Protein AF-A0A918E1Q0-F1 (afdb_monomer)

Mean predicted aligned error: 7.68 Å

pLDDT: mean 88.6, std 11.78, range [33.75, 97.56]

Sequence (286 aa):
MVRTRLTRTATEALRREVPCTVAILVGEDDFTTMRRYRTFAFTDYEHYLAHIEDLLRALRSRGMHVRAAVFDPAEFADYCAAEAMEPDAPISRARYAADSAGPGAAVHYQGESIDQLVRAVLHGAERRATWERATRALDTSQSGPAALDRVTAAVATLIERAGPGIHHLVCSASVHGVPLIAVLHAESEDGPVQVREEDALLFCAVLAAGTATDGGGGAVLRTRTGPGSRDTVRGWILRDGTLQPLNEAEVFNAYCTDHRTGEPIAPEHGVDYRSGFPLTEREGHS

Structure (mmCIF, N/CA/C/O backbone):
data_AF-A0A918E1Q0-F1
#
_entry.id   AF-A0A918E1Q0-F1
#
loop_
_atom_site.group_PDB
_atom_site.id
_atom_site.type_symbol
_atom_site.label_atom_id
_atom_site.label_alt_id
_atom_site.label_comp_id
_atom_site.label_asym_id
_atom_site.label_entity_id
_atom_site.label_seq_id
_atom_site.pdbx_PDB_ins_code
_atom_site.Cartn_x
_atom_site.Cartn_y
_atom_site.Cartn_z
_atom_site.occupancy
_atom_site.B_iso_or_equiv
_atom_site.auth_seq_id
_atom_site.auth_comp_id
_atom_site.auth_asym_id
_atom_site.auth_atom_id
_atom_site.pdbx_PDB_model_num
ATOM 1 N N . MET A 1 1 ? 32.766 -35.590 -24.337 1.00 50.78 1 MET A N 1
ATOM 2 C CA . MET A 1 1 ? 31.363 -35.208 -24.636 1.00 50.78 1 MET A CA 1
ATOM 3 C C . MET A 1 1 ? 30.391 -35.329 -23.451 1.00 50.78 1 MET A C 1
ATOM 5 O O . MET A 1 1 ? 29.408 -34.603 -23.437 1.00 50.78 1 MET A O 1
ATOM 9 N N . VAL A 1 2 ? 30.643 -36.170 -22.435 1.00 51.84 2 VAL A N 1
ATOM 10 C CA . VAL A 1 2 ? 29.740 -36.340 -21.268 1.00 51.84 2 VAL A CA 1
ATOM 11 C C . VAL A 1 2 ? 29.817 -35.179 -20.257 1.00 51.84 2 VAL A C 1
ATOM 13 O O . VAL A 1 2 ? 28.796 -34.740 -19.735 1.00 51.84 2 VAL A O 1
ATOM 16 N N . ARG A 1 3 ? 31.009 -34.598 -20.055 1.00 43.69 3 ARG A N 1
ATOM 17 C CA . ARG A 1 3 ? 31.245 -33.484 -19.112 1.00 43.69 3 ARG A CA 1
ATOM 18 C C . ARG A 1 3 ? 30.511 -32.188 -19.502 1.00 43.69 3 ARG A C 1
ATOM 20 O O . ARG A 1 3 ? 30.030 -31.485 -18.628 1.00 43.69 3 ARG A O 1
ATOM 27 N N . THR A 1 4 ? 30.367 -31.927 -20.805 1.00 53.12 4 THR A N 1
ATOM 28 C CA . THR A 1 4 ? 29.694 -30.742 -21.377 1.00 53.12 4 THR A CA 1
ATOM 29 C C . THR A 1 4 ? 28.164 -30.825 -21.307 1.00 53.12 4 THR A C 1
ATOM 31 O O . THR A 1 4 ? 27.491 -29.802 -21.219 1.00 53.12 4 THR A O 1
ATOM 34 N N . ARG A 1 5 ? 27.590 -32.040 -21.342 1.00 53.06 5 ARG A N 1
ATOM 35 C CA . ARG A 1 5 ? 26.140 -32.240 -21.164 1.00 53.06 5 ARG A CA 1
ATOM 36 C C . ARG A 1 5 ? 25.731 -32.034 -19.708 1.00 53.06 5 ARG A C 1
ATOM 38 O O . ARG A 1 5 ? 24.752 -31.337 -19.486 1.00 53.06 5 ARG A O 1
ATOM 45 N N . LEU A 1 6 ? 26.513 -32.569 -18.763 1.00 56.66 6 LEU A N 1
ATOM 46 C CA . LEU A 1 6 ? 26.273 -32.433 -17.321 1.00 56.66 6 LEU A CA 1
ATOM 47 C C . LEU A 1 6 ? 26.329 -30.971 -16.852 1.00 56.66 6 LEU A C 1
ATOM 49 O O . LEU A 1 6 ? 25.442 -30.543 -16.116 1.00 56.66 6 LEU A O 1
ATOM 53 N N . THR A 1 7 ? 27.303 -30.185 -17.326 1.00 62.12 7 THR A N 1
ATOM 54 C CA . THR A 1 7 ? 27.381 -28.747 -17.016 1.00 62.12 7 THR A CA 1
ATOM 55 C C . THR A 1 7 ? 26.222 -27.956 -17.610 1.00 62.12 7 THR A C 1
ATOM 57 O O . THR A 1 7 ? 25.681 -27.103 -16.919 1.00 62.12 7 THR A O 1
ATOM 60 N N . ARG A 1 8 ? 25.775 -28.260 -18.837 1.00 61.78 8 ARG A N 1
ATOM 61 C CA . ARG A 1 8 ? 24.614 -27.579 -19.437 1.00 61.78 8 ARG A CA 1
ATOM 62 C C . ARG A 1 8 ? 23.324 -27.840 -18.652 1.00 61.78 8 ARG A C 1
ATOM 64 O O 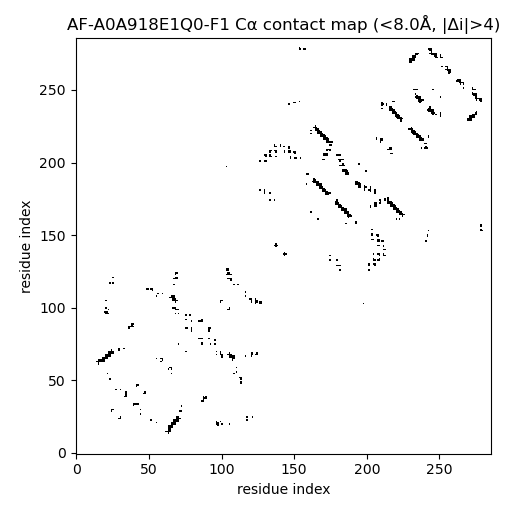. ARG A 1 8 ? 22.592 -26.893 -18.394 1.00 61.78 8 ARG A O 1
ATOM 71 N N . THR A 1 9 ? 23.086 -29.076 -18.205 1.00 71.94 9 THR A N 1
ATOM 72 C CA . THR A 1 9 ? 21.942 -29.401 -17.330 1.00 71.94 9 THR A CA 1
ATOM 73 C C . THR A 1 9 ? 22.035 -28.734 -15.959 1.00 71.94 9 THR A C 1
ATOM 75 O O . THR A 1 9 ? 21.016 -28.284 -15.449 1.00 71.94 9 THR A O 1
ATOM 78 N N . ALA A 1 10 ? 23.234 -28.613 -15.381 1.00 73.75 10 ALA A N 1
ATOM 79 C CA . ALA A 1 10 ? 23.427 -27.915 -14.110 1.00 73.75 10 ALA A CA 1
ATOM 80 C C . ALA A 1 10 ? 23.211 -26.397 -14.248 1.00 73.75 10 ALA A C 1
ATOM 82 O O . ALA A 1 10 ? 22.535 -25.793 -13.426 1.00 73.75 10 ALA A O 1
ATOM 83 N N . THR A 1 11 ? 23.717 -25.774 -15.318 1.00 76.06 11 THR A N 1
ATOM 84 C CA . THR A 1 11 ? 23.476 -24.351 -15.606 1.00 76.06 11 THR A CA 1
ATOM 85 C C . THR A 1 11 ? 22.004 -24.070 -15.916 1.00 76.06 11 THR A C 1
ATOM 87 O O . THR A 1 11 ? 21.487 -23.032 -15.519 1.00 76.06 11 THR A O 1
ATOM 90 N N . GLU A 1 12 ? 21.309 -24.973 -16.611 1.00 74.06 12 GLU A N 1
ATOM 91 C CA . GLU A 1 12 ? 19.866 -24.856 -16.862 1.00 74.06 12 GLU A CA 1
ATOM 92 C C . GLU A 1 12 ? 19.034 -25.022 -15.586 1.00 74.06 12 GLU A C 1
ATOM 94 O O . GLU A 1 12 ? 18.058 -24.295 -15.418 1.00 74.06 12 GLU A O 1
ATOM 99 N N . ALA A 1 13 ? 19.435 -25.919 -14.679 1.00 75.06 13 ALA A N 1
ATOM 100 C CA . ALA A 1 13 ? 18.814 -26.054 -13.363 1.00 75.06 13 ALA A CA 1
ATOM 101 C C . ALA A 1 13 ? 18.992 -24.772 -12.536 1.00 75.06 13 ALA A C 1
ATOM 103 O O . ALA A 1 13 ? 18.001 -24.171 -12.134 1.00 75.06 13 ALA A O 1
ATOM 104 N N . LEU A 1 14 ? 20.230 -24.277 -12.420 1.00 78.00 14 LEU A N 1
ATOM 105 C CA . LEU A 1 14 ? 20.534 -23.028 -11.716 1.00 78.00 14 LEU A CA 1
ATOM 106 C C . LEU A 1 14 ? 19.772 -21.826 -12.286 1.00 78.00 14 LEU A C 1
ATOM 108 O O . LEU A 1 14 ? 19.327 -20.968 -11.537 1.00 78.00 14 LEU A O 1
ATOM 112 N N . ARG A 1 15 ? 19.574 -21.752 -13.609 1.00 77.44 15 ARG A N 1
ATOM 113 C CA . ARG A 1 15 ? 18.787 -20.667 -14.218 1.00 77.44 15 ARG A CA 1
ATOM 114 C C . ARG A 1 15 ? 17.340 -20.642 -13.732 1.00 77.44 15 ARG A C 1
ATOM 116 O O . ARG A 1 15 ? 16.806 -19.554 -13.583 1.00 77.44 15 ARG A O 1
ATOM 123 N N . ARG A 1 16 ? 16.719 -21.799 -13.481 1.00 80.31 16 ARG A N 1
ATOM 124 C CA . ARG A 1 16 ? 15.332 -21.873 -12.984 1.00 80.31 16 ARG A CA 1
ATOM 125 C C . ARG A 1 16 ? 15.201 -21.416 -11.536 1.00 80.31 16 ARG A C 1
ATOM 127 O O . ARG A 1 16 ? 14.146 -20.926 -11.160 1.00 80.31 16 ARG A O 1
ATOM 134 N N . GLU A 1 17 ? 16.273 -21.544 -10.761 1.00 80.31 17 GLU A N 1
ATOM 135 C CA . GLU A 1 17 ? 16.333 -21.114 -9.361 1.00 80.31 17 GLU A CA 1
ATOM 136 C C . GLU A 1 17 ? 16.492 -19.588 -9.220 1.00 80.31 17 GLU A C 1
ATOM 138 O O . GLU A 1 17 ? 16.204 -19.035 -8.161 1.00 80.31 17 GLU A O 1
ATOM 143 N N . VAL A 1 18 ? 16.912 -18.883 -10.280 1.00 81.75 18 VAL A N 1
ATOM 144 C CA . VAL A 1 18 ? 17.096 -17.424 -10.262 1.00 81.75 18 VAL A CA 1
ATOM 145 C C . VAL A 1 18 ? 15.771 -16.710 -10.570 1.00 81.75 18 VAL A C 1
ATOM 147 O O . VAL A 1 18 ? 15.168 -16.977 -11.616 1.00 81.75 18 VAL A O 1
ATOM 150 N N . PRO A 1 19 ? 15.319 -15.764 -9.721 1.00 82.94 19 PRO A N 1
ATOM 151 C CA . PRO A 1 19 ? 14.143 -14.962 -10.022 1.00 82.94 19 PRO A CA 1
ATOM 152 C C . PRO A 1 19 ? 14.392 -14.064 -11.238 1.00 82.94 19 PRO A C 1
ATOM 154 O O . PRO A 1 19 ? 15.453 -13.459 -11.388 1.00 82.94 19 PRO A O 1
ATOM 157 N N . CYS A 1 20 ? 13.393 -13.960 -12.107 1.00 89.62 20 CYS A N 1
ATOM 158 C CA . CYS A 1 20 ? 13.396 -13.070 -13.258 1.00 89.62 20 CYS A CA 1
ATOM 159 C C . CYS A 1 20 ? 12.351 -11.979 -13.040 1.00 89.62 20 CYS A C 1
ATOM 161 O O . CYS A 1 20 ? 11.164 -12.284 -12.928 1.00 89.62 20 CYS A O 1
ATOM 163 N N . THR A 1 21 ? 12.789 -10.722 -12.983 1.00 92.50 21 THR A N 1
ATOM 164 C CA . THR A 1 21 ? 11.876 -9.581 -12.894 1.00 92.50 21 THR A CA 1
ATOM 165 C C . THR A 1 21 ? 11.615 -8.995 -14.273 1.00 92.50 21 THR A C 1
ATOM 167 O O . THR A 1 21 ? 12.547 -8.757 -15.043 1.00 92.50 21 THR A O 1
ATOM 170 N N . VAL A 1 22 ? 10.345 -8.732 -14.563 1.00 94.69 22 VAL A N 1
ATOM 171 C CA . VAL A 1 22 ? 9.891 -7.975 -15.729 1.00 94.69 22 VAL A CA 1
ATOM 172 C C . VAL A 1 22 ? 9.260 -6.673 -15.241 1.00 94.69 22 VAL A C 1
ATOM 174 O O . VAL A 1 22 ? 8.226 -6.693 -14.582 1.00 94.69 22 VAL A O 1
ATOM 177 N N . ALA A 1 23 ? 9.878 -5.537 -15.549 1.00 94.69 23 ALA A N 1
ATOM 178 C CA . ALA A 1 23 ? 9.296 -4.230 -15.262 1.00 94.69 23 ALA A CA 1
ATOM 179 C C . ALA A 1 23 ? 8.383 -3.798 -16.424 1.00 94.69 23 ALA A C 1
ATOM 181 O O . ALA A 1 23 ? 8.760 -3.922 -17.594 1.00 94.69 23 ALA A O 1
ATOM 182 N N . ILE A 1 24 ? 7.174 -3.345 -16.098 1.00 95.94 24 ILE A N 1
ATOM 183 C CA . ILE A 1 24 ? 6.066 -3.133 -17.036 1.00 95.94 24 ILE A CA 1
ATOM 184 C C . ILE A 1 24 ? 5.660 -1.659 -17.026 1.00 95.94 24 ILE A C 1
ATOM 186 O O . ILE A 1 24 ? 5.416 -1.093 -15.965 1.00 95.94 24 ILE A O 1
ATOM 190 N N . LEU A 1 25 ? 5.540 -1.054 -18.207 1.00 96.50 25 LEU A N 1
ATOM 191 C CA . LEU A 1 25 ? 4.935 0.269 -18.372 1.00 96.50 25 LEU A CA 1
ATOM 192 C C . LEU A 1 25 ? 3.412 0.125 -18.263 1.00 96.50 25 LEU A C 1
ATOM 194 O O . LEU A 1 25 ? 2.780 -0.540 -19.086 1.00 96.50 25 LEU A O 1
ATOM 198 N N . VAL A 1 26 ? 2.826 0.725 -17.232 1.00 92.94 26 VAL A N 1
ATOM 199 C CA . VAL A 1 26 ? 1.414 0.530 -16.850 1.00 92.94 26 VAL A CA 1
ATOM 200 C C . VAL A 1 26 ? 0.475 1.633 -17.348 1.00 92.94 26 VAL A C 1
ATOM 202 O O . VAL A 1 26 ? -0.727 1.552 -17.109 1.00 92.94 26 VAL A O 1
ATOM 205 N N . GLY A 1 27 ? 1.003 2.625 -18.074 1.00 92.19 27 GLY A N 1
ATOM 206 C CA . GLY A 1 27 ? 0.222 3.685 -18.710 1.00 92.19 27 GLY A CA 1
ATOM 207 C C . GLY A 1 27 ? 0.781 4.135 -20.063 1.00 92.19 27 GLY A C 1
ATOM 208 O O . GLY A 1 27 ? 1.974 3.997 -20.351 1.00 92.19 27 GLY A O 1
ATOM 209 N N . GLU A 1 28 ? -0.092 4.706 -20.898 1.00 94.12 28 GLU A N 1
ATOM 210 C CA . GLU A 1 28 ? 0.260 5.217 -22.232 1.00 94.12 28 GLU A CA 1
ATOM 211 C C . GLU A 1 28 ? 1.231 6.407 -22.193 1.00 94.12 28 GLU A C 1
ATOM 213 O O . GLU A 1 28 ? 2.078 6.548 -23.082 1.00 94.12 28 GLU A O 1
ATOM 218 N N . ASP A 1 29 ? 1.147 7.249 -21.160 1.00 95.69 29 ASP A N 1
ATOM 219 C CA . ASP A 1 29 ? 2.046 8.393 -20.974 1.00 95.69 29 ASP A CA 1
ATOM 220 C C . ASP A 1 29 ? 3.480 7.930 -20.671 1.00 95.69 29 ASP A C 1
ATOM 222 O O . ASP A 1 29 ? 4.448 8.420 -21.270 1.00 95.69 29 ASP A O 1
ATOM 226 N N . ASP A 1 30 ? 3.622 6.913 -19.818 1.00 95.25 30 ASP A N 1
ATOM 227 C CA . ASP A 1 30 ? 4.910 6.288 -19.507 1.00 95.25 30 ASP A CA 1
ATOM 228 C C . ASP A 1 30 ? 5.494 5.594 -20.738 1.00 95.25 30 ASP A C 1
ATOM 230 O O . ASP A 1 30 ? 6.673 5.756 -21.074 1.00 95.25 30 ASP A O 1
ATOM 234 N N . PHE A 1 31 ? 4.645 4.874 -21.477 1.00 97.38 31 PHE A N 1
ATOM 235 C CA . PHE A 1 31 ? 5.013 4.276 -22.755 1.00 97.38 31 PHE A CA 1
ATOM 236 C C . PHE A 1 31 ? 5.518 5.324 -23.751 1.00 97.38 31 PHE A C 1
ATOM 238 O O . PHE A 1 31 ? 6.587 5.165 -24.348 1.00 97.38 31 PHE A O 1
ATOM 245 N N . THR A 1 32 ? 4.794 6.433 -23.891 1.00 96.75 32 THR A N 1
ATOM 246 C CA . THR A 1 32 ? 5.163 7.542 -24.774 1.00 96.75 32 THR A CA 1
ATOM 247 C C . THR A 1 32 ? 6.487 8.179 -24.362 1.00 96.75 32 THR A C 1
ATOM 249 O O . THR A 1 32 ? 7.298 8.517 -25.230 1.00 96.75 32 THR A O 1
ATOM 252 N N . THR A 1 33 ? 6.743 8.297 -23.059 1.00 96.75 33 THR A N 1
ATOM 253 C CA . THR A 1 33 ? 8.023 8.774 -22.525 1.00 96.75 33 THR A CA 1
ATOM 254 C C . THR A 1 33 ? 9.167 7.848 -22.931 1.00 96.75 33 THR A C 1
ATOM 256 O O . THR A 1 33 ? 10.181 8.322 -23.450 1.00 96.75 33 THR A O 1
ATOM 259 N N . MET A 1 34 ? 8.981 6.531 -22.812 1.00 97.25 34 MET A N 1
ATOM 260 C CA . MET A 1 34 ? 9.999 5.548 -23.196 1.00 97.25 34 MET A CA 1
ATOM 261 C C . MET A 1 34 ? 10.279 5.493 -24.700 1.00 97.25 34 MET A C 1
ATOM 263 O O . MET A 1 34 ? 11.413 5.208 -25.087 1.00 97.25 34 MET A O 1
ATOM 267 N N . ARG A 1 35 ? 9.317 5.847 -25.565 1.00 96.56 35 ARG A N 1
ATOM 268 C CA . ARG A 1 35 ? 9.543 5.940 -27.025 1.00 96.56 35 ARG A CA 1
ATOM 269 C C . ARG A 1 35 ? 10.583 6.987 -27.440 1.00 96.56 35 ARG A C 1
ATOM 271 O O . ARG A 1 35 ? 11.002 7.000 -28.595 1.00 96.56 35 ARG A O 1
ATOM 278 N N . ARG A 1 36 ? 11.016 7.866 -26.530 1.00 94.12 36 ARG A N 1
ATOM 279 C CA . ARG A 1 36 ? 12.124 8.805 -26.780 1.00 94.12 36 ARG A CA 1
ATOM 280 C C . ARG A 1 36 ? 13.477 8.090 -26.897 1.00 94.12 36 ARG A C 1
ATOM 282 O O . ARG A 1 36 ? 14.394 8.636 -27.505 1.00 94.12 36 ARG A O 1
ATOM 289 N N . TYR A 1 37 ? 13.597 6.879 -26.351 1.00 95.44 37 TYR A N 1
ATOM 290 C CA . TYR A 1 37 ? 14.797 6.049 -26.431 1.00 95.44 37 TYR A CA 1
ATOM 291 C C . TYR A 1 37 ? 14.775 5.189 -27.697 1.00 95.44 37 TYR A C 1
ATOM 293 O O . TYR A 1 37 ? 13.892 4.353 -27.884 1.00 95.44 37 TYR A O 1
ATOM 301 N N . ARG A 1 38 ? 15.770 5.357 -28.574 1.00 95.25 38 ARG A N 1
ATOM 302 C CA . ARG A 1 38 ? 15.826 4.698 -29.891 1.00 95.25 38 ARG A CA 1
ATOM 303 C C . ARG A 1 38 ? 15.836 3.170 -29.795 1.00 95.25 38 ARG A C 1
ATOM 305 O O . ARG A 1 38 ? 15.360 2.497 -30.704 1.00 95.25 38 ARG A O 1
ATOM 312 N N . THR A 1 39 ? 16.397 2.605 -28.730 1.00 95.00 39 THR A N 1
ATOM 313 C CA . THR A 1 39 ? 16.450 1.150 -28.522 1.00 95.00 39 THR A CA 1
ATOM 314 C C . THR A 1 39 ? 15.162 0.566 -27.938 1.00 95.00 39 THR A C 1
ATOM 316 O O . THR A 1 39 ? 15.049 -0.657 -27.825 1.00 95.00 39 THR A O 1
ATOM 319 N N . PHE A 1 40 ? 14.193 1.401 -27.555 1.00 94.94 40 PHE A N 1
ATOM 320 C CA . PHE A 1 40 ? 12.847 0.974 -27.191 1.00 94.94 40 PHE A CA 1
ATOM 321 C C . PHE A 1 40 ? 11.973 0.946 -28.454 1.00 94.94 40 PHE A C 1
ATOM 323 O O . PHE A 1 40 ? 11.328 1.920 -28.823 1.00 94.94 40 PHE A O 1
ATOM 330 N N . ALA A 1 41 ? 11.998 -0.186 -29.159 1.00 92.38 41 ALA A N 1
ATOM 331 C CA . ALA A 1 41 ? 11.477 -0.308 -30.523 1.00 92.38 41 ALA A CA 1
ATOM 332 C C . ALA A 1 41 ? 9.956 -0.571 -30.628 1.00 92.38 41 ALA A C 1
ATOM 334 O O . ALA A 1 41 ? 9.490 -1.032 -31.669 1.00 92.38 41 ALA A O 1
ATOM 335 N N . PHE A 1 42 ? 9.179 -0.310 -29.573 1.00 94.81 42 PHE A N 1
ATOM 336 C CA . PHE A 1 42 ? 7.723 -0.473 -29.598 1.00 94.81 42 PHE A CA 1
ATOM 337 C C . PHE A 1 42 ? 7.038 0.818 -30.051 1.00 94.81 42 PHE A C 1
ATOM 339 O O . PHE A 1 42 ? 7.372 1.911 -29.596 1.00 94.81 42 PHE A O 1
ATOM 346 N N . THR A 1 43 ? 6.055 0.694 -30.941 1.00 93.31 43 THR A N 1
ATOM 347 C CA . THR A 1 43 ? 5.329 1.844 -31.507 1.00 93.31 43 THR A CA 1
ATOM 348 C C . THR A 1 43 ? 3.926 2.016 -30.941 1.00 93.31 43 THR A C 1
ATOM 350 O O . THR A 1 43 ? 3.416 3.136 -30.963 1.00 93.31 43 THR A O 1
ATOM 353 N N . ASP A 1 44 ? 3.343 0.932 -30.432 1.00 95.38 44 ASP A N 1
ATOM 354 C CA . ASP A 1 44 ? 1.954 0.810 -29.999 1.00 95.38 44 ASP A CA 1
ATOM 355 C C . ASP A 1 44 ? 1.877 0.183 -28.597 1.00 95.38 44 ASP A C 1
ATOM 357 O O . ASP A 1 44 ? 2.618 -0.763 -28.304 1.00 95.38 44 ASP A O 1
ATOM 361 N N . TYR A 1 45 ? 1.023 0.742 -27.734 1.00 96.19 45 TYR A N 1
ATOM 362 C CA . TYR A 1 45 ? 0.949 0.362 -26.322 1.00 96.19 45 TYR A CA 1
ATOM 363 C C . TYR A 1 45 ? 0.256 -0.990 -26.115 1.00 96.19 45 TYR A C 1
ATOM 365 O O . TYR A 1 45 ? 0.772 -1.833 -25.378 1.00 96.19 45 TYR A O 1
ATOM 373 N N . GLU A 1 46 ? -0.850 -1.245 -26.817 1.00 95.25 46 GLU A N 1
ATOM 374 C CA . GLU A 1 46 ? -1.559 -2.529 -26.745 1.00 95.25 46 GLU A CA 1
ATOM 375 C C . GLU A 1 46 ? -0.662 -3.673 -27.233 1.00 95.25 46 GLU A C 1
ATOM 377 O O . GLU A 1 46 ? -0.551 -4.720 -26.591 1.00 95.25 46 GLU A O 1
ATOM 382 N N . HIS A 1 47 ? 0.063 -3.450 -28.333 1.00 95.38 47 HIS A N 1
ATOM 383 C CA . HIS A 1 47 ? 1.027 -4.411 -28.848 1.00 95.38 47 HIS A CA 1
ATOM 384 C C . HIS A 1 47 ? 2.174 -4.653 -27.862 1.00 95.38 47 HIS A C 1
ATOM 386 O O . HIS A 1 47 ? 2.567 -5.799 -27.652 1.00 95.38 47 HIS A O 1
ATOM 392 N N . TYR A 1 48 ? 2.699 -3.600 -27.227 1.00 97.31 48 TYR A N 1
ATOM 393 C CA . TYR A 1 48 ? 3.708 -3.735 -26.175 1.00 97.31 48 TYR A CA 1
ATOM 394 C C . TYR A 1 48 ? 3.216 -4.626 -25.025 1.00 97.31 48 TYR A C 1
ATOM 396 O O . TYR A 1 48 ? 3.927 -5.560 -24.647 1.00 97.31 48 TYR A O 1
ATOM 404 N N . LEU A 1 49 ? 2.001 -4.400 -24.515 1.00 96.94 49 LEU A N 1
ATOM 405 C CA . LEU A 1 49 ? 1.432 -5.217 -23.440 1.00 96.94 49 LEU A CA 1
ATOM 406 C C . LEU A 1 49 ? 1.236 -6.679 -23.861 1.00 96.94 49 LEU A C 1
ATOM 408 O O . LEU A 1 49 ? 1.578 -7.578 -23.091 1.00 96.94 49 LEU A O 1
ATOM 412 N N . ALA A 1 50 ? 0.776 -6.932 -25.089 1.00 95.75 50 ALA A N 1
ATOM 413 C CA . ALA A 1 50 ? 0.663 -8.290 -25.623 1.00 95.75 50 ALA A CA 1
ATOM 414 C C . ALA A 1 50 ? 2.028 -9.007 -25.672 1.00 95.75 50 ALA A C 1
ATOM 416 O O . ALA A 1 50 ? 2.146 -10.157 -25.248 1.00 95.75 50 ALA A O 1
ATOM 417 N N . HIS A 1 51 ? 3.090 -8.315 -26.106 1.00 96.69 51 HIS A N 1
ATOM 418 C CA . HIS A 1 51 ? 4.455 -8.865 -26.1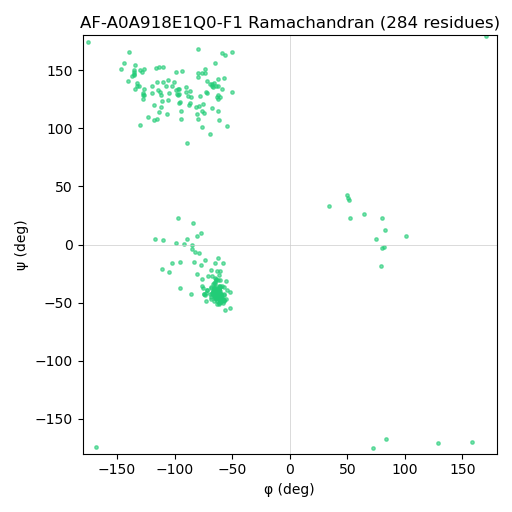05 1.00 96.69 51 HIS A CA 1
ATOM 419 C C . HIS A 1 51 ? 4.994 -9.125 -24.697 1.00 96.69 51 HIS A C 1
ATOM 421 O O . HIS A 1 51 ? 5.697 -10.116 -24.483 1.00 96.69 51 HIS A O 1
ATOM 427 N N . ILE A 1 52 ? 4.678 -8.261 -23.729 1.00 97.06 52 ILE A N 1
ATOM 428 C CA . ILE A 1 52 ? 5.011 -8.498 -22.319 1.00 97.06 52 ILE A CA 1
ATOM 429 C C . ILE A 1 52 ? 4.293 -9.749 -21.811 1.00 97.06 52 ILE A C 1
ATOM 431 O O . ILE A 1 52 ? 4.921 -10.594 -21.172 1.00 97.06 52 ILE A O 1
ATOM 435 N N . GLU A 1 53 ? 3.010 -9.913 -22.125 1.00 96.56 53 GLU A N 1
ATOM 436 C CA . GLU A 1 53 ? 2.240 -11.086 -21.718 1.00 96.56 53 GLU A CA 1
ATOM 437 C C . GLU A 1 53 ? 2.825 -12.386 -22.296 1.00 96.56 53 GLU A C 1
ATOM 439 O O . GLU A 1 53 ? 3.027 -13.365 -21.570 1.00 96.56 53 GLU A O 1
ATOM 444 N N . ASP A 1 54 ? 3.190 -12.383 -23.578 1.00 97.00 54 ASP A N 1
ATOM 445 C CA . ASP A 1 54 ? 3.839 -13.523 -24.228 1.00 97.00 54 ASP A CA 1
ATOM 446 C C . ASP A 1 54 ? 5.221 -13.826 -23.635 1.00 97.00 54 ASP A C 1
ATOM 448 O O . ASP A 1 54 ? 5.561 -14.995 -23.416 1.00 97.00 54 ASP A O 1
ATOM 452 N N . LEU A 1 55 ? 6.005 -12.795 -23.299 1.00 96.00 55 LEU A N 1
ATOM 453 C CA . LEU A 1 55 ? 7.278 -12.950 -22.594 1.00 96.00 55 LEU A CA 1
ATOM 454 C C . LEU A 1 55 ? 7.079 -13.608 -21.221 1.00 96.00 55 LEU A C 1
ATOM 456 O O . LEU A 1 55 ? 7.776 -14.574 -20.898 1.00 96.00 55 LEU A O 1
ATOM 460 N N . LEU A 1 56 ? 6.130 -13.118 -20.422 1.00 96.44 56 LEU A N 1
ATOM 461 C CA . LEU A 1 56 ? 5.824 -13.643 -19.089 1.00 96.44 56 LEU A CA 1
ATOM 462 C C . LEU A 1 56 ? 5.393 -15.114 -19.155 1.00 96.44 56 LEU A C 1
ATOM 464 O O . LEU A 1 56 ? 5.931 -15.958 -18.427 1.00 96.44 56 LEU A O 1
ATOM 468 N N . ARG A 1 57 ? 4.488 -15.454 -20.084 1.00 95.88 57 ARG A N 1
ATOM 469 C CA . ARG A 1 57 ? 4.071 -16.842 -20.349 1.00 95.88 57 ARG A CA 1
ATOM 470 C C . ARG A 1 57 ? 5.254 -17.716 -20.760 1.00 95.88 57 ARG A C 1
ATOM 472 O O . ARG A 1 57 ? 5.418 -18.819 -20.231 1.00 95.88 57 ARG A O 1
ATOM 479 N N . ALA A 1 58 ? 6.110 -17.229 -21.658 1.00 95.44 58 ALA A N 1
ATOM 480 C CA . ALA A 1 58 ? 7.283 -17.963 -22.119 1.00 95.44 58 ALA A CA 1
ATOM 481 C C . ALA A 1 58 ? 8.281 -18.228 -20.981 1.00 95.44 58 ALA A C 1
ATOM 483 O O . ALA A 1 58 ? 8.761 -19.357 -20.842 1.00 95.44 58 ALA A O 1
ATOM 484 N N . LEU A 1 59 ? 8.567 -17.233 -20.136 1.00 93.94 59 LEU A N 1
ATOM 485 C CA . LEU A 1 59 ? 9.447 -17.381 -18.973 1.00 93.94 59 LEU A CA 1
ATOM 486 C C . LEU A 1 59 ? 8.884 -18.401 -17.976 1.00 93.94 59 LEU A C 1
ATOM 488 O O . LEU A 1 59 ? 9.598 -19.322 -17.572 1.00 93.94 59 LEU A O 1
ATOM 492 N N . ARG A 1 60 ? 7.589 -18.311 -17.659 1.00 92.31 60 ARG A N 1
ATOM 493 C CA . ARG A 1 60 ? 6.916 -19.265 -16.770 1.00 92.31 60 ARG A CA 1
ATOM 494 C C . ARG A 1 60 ? 6.927 -20.689 -17.331 1.00 92.31 60 ARG A C 1
ATOM 496 O O . ARG A 1 60 ? 7.244 -21.622 -16.599 1.00 92.31 60 ARG A O 1
ATOM 503 N N . SER A 1 61 ? 6.655 -20.873 -18.627 1.00 91.81 61 SER A N 1
ATOM 504 C CA . SER A 1 61 ? 6.662 -22.201 -19.276 1.00 91.81 61 SER A CA 1
ATOM 505 C C . SER A 1 61 ? 8.026 -22.905 -19.203 1.00 91.81 61 SER A C 1
ATOM 507 O O . SER A 1 61 ? 8.108 -24.130 -19.268 1.00 91.81 61 SER A O 1
ATOM 509 N N . ARG A 1 62 ? 9.110 -22.137 -19.020 1.00 90.12 62 ARG A N 1
ATOM 510 C CA . ARG A 1 62 ? 10.477 -22.647 -18.828 1.00 90.12 62 ARG A CA 1
ATOM 511 C C . ARG A 1 62 ? 10.795 -23.008 -17.371 1.00 90.12 62 ARG A C 1
ATOM 513 O O . ARG A 1 62 ? 11.903 -23.484 -17.108 1.00 90.12 62 ARG A O 1
ATOM 520 N N . GLY A 1 63 ? 9.843 -22.819 -16.455 1.00 88.19 63 GLY A N 1
ATOM 521 C CA . GLY A 1 63 ? 9.983 -23.074 -15.022 1.00 88.19 63 GLY A CA 1
ATOM 522 C C . GLY A 1 63 ? 10.709 -21.965 -14.260 1.00 88.19 63 GLY A C 1
ATOM 523 O O . GLY A 1 63 ? 11.292 -22.252 -13.224 1.00 88.19 63 GLY A O 1
ATOM 524 N N . MET A 1 64 ? 10.735 -20.735 -14.787 1.00 90.56 64 MET A N 1
ATOM 525 C CA . MET A 1 64 ? 11.362 -19.591 -14.115 1.00 90.56 64 MET A CA 1
ATOM 526 C C . MET A 1 64 ? 10.436 -19.012 -13.039 1.00 90.56 64 MET A C 1
ATOM 528 O O . MET A 1 64 ? 9.227 -18.903 -13.258 1.00 90.56 64 MET A O 1
ATOM 532 N N . HIS A 1 65 ? 11.005 -18.552 -11.924 1.00 89.38 65 HIS A N 1
ATOM 533 C CA . HIS A 1 65 ? 10.290 -17.723 -10.953 1.00 89.38 65 HIS A CA 1
ATOM 534 C C . HIS A 1 65 ? 10.165 -16.296 -11.488 1.00 89.38 65 HIS A C 1
ATOM 536 O O . HIS A 1 65 ? 11.125 -15.529 -11.456 1.00 89.38 65 HIS A O 1
ATOM 542 N N . VAL A 1 66 ? 8.991 -15.945 -12.012 1.00 93.06 66 VAL A N 1
ATOM 543 C CA . VAL A 1 66 ? 8.757 -14.640 -12.639 1.00 93.06 66 VAL A CA 1
ATOM 544 C C . VAL A 1 66 ? 8.106 -13.682 -11.647 1.00 93.06 66 VAL A C 1
ATOM 546 O O . VAL A 1 66 ? 7.092 -14.002 -11.023 1.00 93.06 66 VAL A O 1
ATOM 549 N N . ARG A 1 67 ? 8.692 -12.495 -11.516 1.00 93.12 67 ARG A N 1
ATOM 550 C CA . ARG A 1 67 ? 8.131 -11.358 -10.786 1.00 93.12 67 ARG A CA 1
ATOM 551 C C . ARG A 1 67 ? 7.881 -10.217 -11.763 1.00 93.12 67 ARG A C 1
ATOM 553 O O . ARG A 1 67 ? 8.592 -10.101 -12.760 1.00 93.12 67 ARG A O 1
ATOM 560 N N . ALA A 1 68 ? 6.912 -9.368 -11.466 1.00 94.56 68 ALA A N 1
ATOM 561 C CA . ALA A 1 68 ? 6.676 -8.150 -12.220 1.00 94.56 68 ALA A CA 1
ATOM 562 C C . ALA A 1 68 ? 6.610 -6.932 -11.303 1.00 94.56 68 ALA A C 1
ATOM 564 O O . ALA A 1 68 ? 6.177 -7.044 -10.159 1.00 94.56 68 ALA A O 1
ATOM 565 N N . ALA A 1 69 ? 7.032 -5.782 -11.815 1.00 94.12 69 ALA A N 1
ATOM 566 C CA . ALA A 1 69 ? 6.971 -4.491 -11.136 1.00 94.12 69 ALA A CA 1
ATOM 567 C C . ALA A 1 69 ? 6.560 -3.400 -12.129 1.00 94.12 69 ALA A C 1
ATOM 569 O O . ALA A 1 69 ? 6.614 -3.613 -13.342 1.00 94.12 69 ALA A O 1
ATOM 570 N N . VAL A 1 70 ? 6.178 -2.232 -11.618 1.00 94.56 70 VAL A N 1
ATOM 571 C CA . VAL A 1 70 ? 6.015 -1.037 -12.453 1.00 94.56 70 VAL A CA 1
ATOM 572 C C . VAL A 1 70 ? 7.388 -0.592 -12.959 1.00 94.56 70 VAL A C 1
ATOM 574 O O . VAL A 1 70 ? 8.366 -0.597 -12.215 1.00 94.56 70 VAL A O 1
ATOM 577 N N . PHE A 1 71 ? 7.459 -0.241 -14.239 1.00 95.19 71 PHE A N 1
ATOM 578 C CA . PHE A 1 71 ? 8.558 0.530 -14.802 1.00 95.19 71 PHE A CA 1
ATOM 579 C C . PHE A 1 71 ? 8.141 2.000 -14.784 1.00 95.19 71 PHE A C 1
ATOM 581 O O . PHE A 1 71 ? 7.297 2.383 -15.592 1.00 95.19 71 PHE A O 1
ATOM 588 N N . ASP A 1 72 ? 8.726 2.807 -13.901 1.00 93.75 72 ASP A N 1
ATOM 589 C CA . ASP A 1 72 ? 8.503 4.255 -13.871 1.00 93.75 72 ASP A CA 1
ATOM 590 C C . ASP A 1 72 ? 9.609 4.955 -14.691 1.00 93.75 72 ASP A C 1
ATOM 592 O O . ASP A 1 72 ? 10.792 4.862 -14.346 1.00 93.75 72 ASP A O 1
ATOM 596 N N . PRO A 1 73 ? 9.284 5.629 -15.813 1.00 95.88 73 PRO A N 1
ATOM 597 C CA . PRO A 1 73 ? 10.290 6.293 -16.642 1.00 95.88 73 PRO A CA 1
ATOM 598 C C . PRO A 1 73 ? 11.020 7.454 -15.957 1.00 95.88 73 PRO A C 1
ATOM 600 O O . PRO A 1 73 ? 12.164 7.734 -16.323 1.00 95.88 73 PRO A O 1
ATOM 603 N N . ALA A 1 74 ? 10.381 8.141 -15.007 1.00 93.75 74 ALA A N 1
ATOM 604 C CA . ALA A 1 74 ? 11.006 9.224 -14.258 1.00 93.75 74 ALA A CA 1
ATOM 605 C C . ALA A 1 74 ? 12.023 8.655 -13.261 1.00 93.75 74 ALA A C 1
ATOM 607 O O . ALA A 1 74 ? 13.187 9.058 -13.288 1.00 93.75 74 ALA A O 1
ATOM 608 N N . GLU A 1 75 ? 11.636 7.638 -12.484 1.00 92.62 75 GLU A N 1
ATOM 609 C CA . GLU A 1 75 ? 12.575 6.935 -11.598 1.00 92.62 75 GLU A CA 1
ATOM 610 C C . GLU A 1 75 ? 13.707 6.261 -12.383 1.00 92.62 75 GLU A C 1
ATOM 612 O O . GLU A 1 75 ? 14.853 6.252 -11.939 1.00 92.62 75 GLU A O 1
ATOM 617 N N . PHE A 1 76 ? 13.427 5.722 -13.574 1.00 95.75 76 PHE A N 1
ATOM 618 C CA . PHE A 1 76 ? 14.453 5.156 -14.449 1.00 95.75 76 PHE A CA 1
ATOM 619 C C . PHE A 1 76 ? 15.490 6.200 -14.889 1.00 95.75 76 PHE A C 1
ATOM 621 O O . PHE A 1 76 ? 16.688 5.900 -14.941 1.00 95.75 76 PHE A O 1
ATOM 628 N N . ALA A 1 77 ? 15.048 7.417 -15.218 1.00 96.38 77 ALA A N 1
ATOM 629 C CA . ALA A 1 77 ? 15.945 8.506 -15.587 1.00 96.38 77 ALA A CA 1
ATOM 630 C C . ALA A 1 77 ? 16.829 8.922 -14.400 1.00 96.38 77 ALA A C 1
ATOM 632 O O . ALA A 1 77 ? 18.045 9.050 -14.569 1.00 96.38 77 ALA A O 1
ATOM 633 N N . ASP A 1 78 ? 16.240 9.048 -13.208 1.00 95.50 78 ASP A N 1
ATOM 634 C CA . ASP A 1 78 ? 16.958 9.358 -11.968 1.00 95.50 78 ASP A CA 1
ATOM 635 C C . ASP A 1 78 ? 17.958 8.251 -11.603 1.00 95.50 78 ASP A C 1
ATOM 637 O O . ASP A 1 78 ? 19.118 8.537 -11.300 1.00 95.50 78 ASP A O 1
ATOM 641 N N . TYR A 1 79 ? 17.554 6.982 -11.722 1.00 94.94 79 TYR A N 1
ATOM 642 C CA . TYR A 1 79 ? 18.415 5.813 -11.536 1.00 94.94 79 TYR A CA 1
ATOM 643 C C . TYR A 1 79 ? 19.619 5.846 -12.481 1.00 94.94 79 TYR A C 1
ATOM 645 O O . TYR A 1 79 ? 20.762 5.688 -12.052 1.00 94.94 79 TYR A O 1
ATOM 653 N N . CYS A 1 80 ? 19.393 6.098 -13.774 1.00 96.94 80 CYS A N 1
ATOM 654 C CA . CYS A 1 80 ? 20.488 6.181 -14.738 1.00 96.94 80 CYS A CA 1
ATOM 655 C C . CYS A 1 80 ? 21.429 7.352 -14.443 1.00 96.94 80 CYS A C 1
ATOM 657 O O . CYS A 1 80 ? 22.640 7.203 -14.600 1.00 96.94 80 CYS A O 1
ATOM 659 N N . ALA A 1 81 ? 20.901 8.499 -14.010 1.00 97.06 81 ALA A N 1
ATOM 660 C CA . ALA A 1 81 ? 21.716 9.645 -13.629 1.00 97.06 81 ALA A CA 1
ATOM 661 C C . ALA A 1 81 ? 22.575 9.345 -12.388 1.00 97.06 81 ALA A C 1
ATOM 663 O O . ALA A 1 81 ? 23.774 9.629 -12.399 1.00 97.06 81 ALA A O 1
ATOM 664 N N . ALA A 1 82 ? 21.987 8.737 -11.355 1.00 96.56 82 ALA A N 1
ATOM 665 C CA . ALA A 1 82 ? 22.676 8.368 -10.119 1.00 96.56 82 ALA A CA 1
ATOM 666 C C . ALA A 1 82 ? 23.782 7.324 -10.353 1.00 96.56 82 ALA A C 1
ATOM 668 O O . ALA A 1 82 ? 24.889 7.465 -9.837 1.00 96.56 82 ALA A O 1
ATOM 669 N N . GLU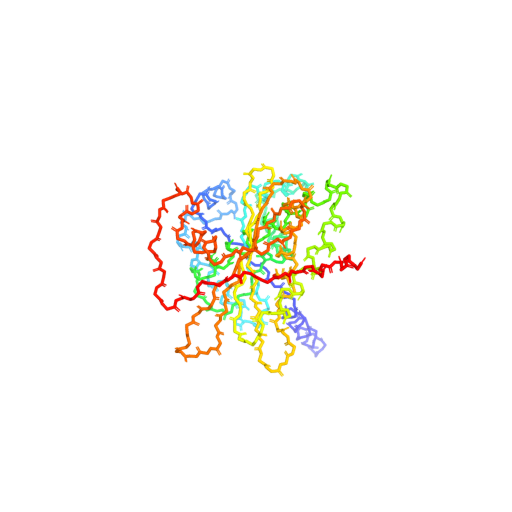 A 1 83 ? 23.510 6.320 -11.188 1.00 95.75 83 GLU A N 1
ATOM 670 C CA . GLU A 1 83 ? 24.434 5.221 -11.498 1.00 95.75 83 GLU A CA 1
ATOM 671 C C . GLU A 1 83 ? 25.365 5.517 -12.691 1.00 95.75 83 GLU A C 1
ATOM 673 O O . GLU A 1 83 ? 26.120 4.645 -13.132 1.00 95.75 83 GLU A O 1
ATOM 678 N N . ALA A 1 84 ? 25.309 6.735 -13.248 1.00 96.75 84 ALA A N 1
ATOM 679 C CA . ALA A 1 84 ? 26.046 7.152 -14.444 1.00 96.75 84 ALA A CA 1
ATOM 680 C C . ALA A 1 84 ? 25.895 6.174 -15.635 1.00 96.75 84 ALA A C 1
ATOM 682 O O . ALA A 1 84 ? 26.860 5.844 -16.333 1.00 96.75 84 ALA A O 1
ATOM 683 N N . MET A 1 85 ? 24.672 5.692 -15.866 1.00 96.75 85 MET A N 1
ATOM 684 C CA . MET A 1 85 ? 24.320 4.758 -16.936 1.00 96.75 85 MET A CA 1
ATOM 685 C C . MET A 1 85 ? 23.716 5.472 -18.151 1.00 96.75 85 MET A C 1
ATOM 687 O O . MET A 1 85 ? 23.010 6.463 -18.013 1.00 96.75 85 MET A O 1
ATOM 691 N N . GLU A 1 86 ? 23.942 4.927 -19.351 1.00 96.75 86 GLU A N 1
ATOM 692 C CA . GLU A 1 86 ? 23.316 5.404 -20.594 1.00 96.75 86 GLU A CA 1
ATOM 693 C C . GLU A 1 86 ? 21.832 4.980 -20.650 1.00 96.75 86 GLU A C 1
ATOM 695 O O . GLU A 1 86 ? 21.567 3.776 -20.773 1.00 96.75 86 GLU A O 1
ATOM 700 N N . PRO A 1 87 ? 20.851 5.904 -20.585 1.00 94.69 87 PRO A N 1
ATOM 701 C CA . PRO A 1 87 ? 19.431 5.542 -20.532 1.00 94.69 87 PRO A CA 1
ATOM 702 C C . PRO A 1 87 ? 18.912 4.829 -21.795 1.00 94.69 87 PRO A C 1
ATOM 704 O O . PRO A 1 87 ? 18.034 3.967 -21.704 1.00 94.69 87 PRO A O 1
ATOM 707 N N . ASP A 1 88 ? 19.479 5.109 -22.978 1.00 96.62 88 ASP A N 1
ATOM 708 C CA . ASP A 1 88 ? 19.101 4.415 -24.219 1.00 96.62 88 ASP A CA 1
ATOM 709 C C . ASP A 1 88 ? 19.775 3.033 -24.361 1.00 96.62 88 ASP A C 1
ATOM 711 O O . ASP A 1 88 ? 19.652 2.377 -25.390 1.00 96.62 88 ASP A O 1
ATOM 715 N N . ALA A 1 89 ? 20.491 2.522 -23.358 1.00 95.94 89 ALA A N 1
ATOM 716 C CA . ALA A 1 89 ? 21.062 1.178 -23.428 1.00 95.94 89 ALA A CA 1
ATOM 717 C C . ALA A 1 89 ? 20.082 0.118 -22.872 1.00 95.94 89 ALA A C 1
ATOM 719 O O . ALA A 1 89 ? 19.607 0.247 -21.741 1.00 95.94 89 ALA A O 1
ATOM 720 N N . PRO A 1 90 ? 19.824 -1.003 -23.586 1.00 94.31 90 PRO A N 1
ATOM 721 C CA . PRO A 1 90 ? 18.979 -2.088 -23.072 1.00 94.31 90 PRO A CA 1
ATOM 722 C C . PRO A 1 90 ? 19.436 -2.660 -21.723 1.00 94.31 90 PRO A C 1
ATOM 724 O O . PRO A 1 90 ? 18.610 -3.077 -20.915 1.00 94.31 90 PRO A O 1
ATOM 727 N N . ILE A 1 91 ? 20.748 -2.655 -21.460 1.00 95.25 91 ILE A N 1
ATOM 728 C CA . ILE A 1 91 ? 21.306 -3.113 -20.183 1.00 95.25 91 ILE A CA 1
ATOM 729 C C . ILE A 1 91 ? 20.897 -2.214 -19.008 1.00 95.25 91 ILE A C 1
ATOM 731 O O . ILE A 1 91 ? 20.684 -2.731 -17.916 1.00 95.25 91 ILE A O 1
ATOM 735 N N . SER A 1 92 ? 20.727 -0.906 -19.222 1.00 96.56 92 SER A N 1
ATOM 736 C CA . SER A 1 92 ? 20.272 0.038 -18.193 1.00 96.56 92 SER A CA 1
ATOM 737 C C . SER A 1 92 ? 18.847 -0.277 -17.767 1.00 96.56 92 SER A C 1
ATOM 739 O O . SER A 1 92 ? 18.579 -0.433 -16.579 1.00 96.56 92 SER A O 1
ATOM 741 N N . ARG A 1 93 ? 17.954 -0.512 -18.738 1.00 95.31 93 ARG A N 1
ATOM 742 C CA . ARG A 1 93 ? 16.576 -0.947 -18.464 1.00 95.31 93 ARG A CA 1
ATOM 743 C C . ARG A 1 93 ? 16.526 -2.290 -17.741 1.00 95.31 93 ARG A C 1
ATOM 745 O O . ARG A 1 93 ? 15.729 -2.454 -16.829 1.00 95.31 93 ARG A O 1
ATOM 752 N N . ALA A 1 94 ? 17.384 -3.241 -18.115 1.00 92.88 94 ALA A N 1
ATOM 753 C CA . ALA A 1 94 ? 17.450 -4.541 -17.446 1.00 92.88 94 ALA A CA 1
ATOM 754 C C . ALA A 1 94 ? 17.935 -4.434 -15.989 1.00 92.88 94 ALA A C 1
ATOM 756 O O . ALA A 1 94 ? 17.421 -5.144 -15.128 1.00 92.88 94 ALA A O 1
ATOM 757 N N . ARG A 1 95 ? 18.899 -3.548 -15.697 1.00 94.06 95 ARG A N 1
ATOM 758 C CA . ARG A 1 95 ? 19.351 -3.297 -14.320 1.00 94.06 95 ARG A CA 1
ATOM 759 C C . ARG A 1 95 ? 18.283 -2.598 -13.486 1.00 94.06 95 ARG A C 1
ATOM 761 O O . ARG A 1 95 ? 17.992 -3.069 -12.394 1.00 94.06 95 ARG A O 1
ATOM 768 N N . TYR A 1 96 ? 17.638 -1.571 -14.032 1.00 93.94 96 TYR A N 1
ATOM 769 C CA . TYR A 1 96 ? 16.514 -0.916 -13.365 1.00 93.94 96 TYR A CA 1
ATOM 770 C C . TYR A 1 96 ? 15.336 -1.881 -13.129 1.00 93.94 96 TYR A C 1
ATOM 772 O O . TYR A 1 96 ? 14.737 -1.887 -12.059 1.00 93.94 96 TYR A O 1
ATOM 780 N N . ALA A 1 97 ? 15.046 -2.787 -14.069 1.00 92.38 97 ALA A N 1
ATOM 781 C CA . ALA A 1 97 ? 14.037 -3.832 -13.869 1.00 92.38 97 ALA A CA 1
ATOM 782 C C . ALA A 1 97 ? 14.385 -4.792 -12.713 1.00 92.38 97 ALA A C 1
ATOM 784 O O . ALA A 1 97 ? 13.492 -5.321 -12.056 1.00 92.38 97 ALA A O 1
ATOM 785 N N . ALA A 1 98 ? 15.671 -5.031 -12.448 1.00 88.75 98 ALA A N 1
ATOM 786 C CA . ALA A 1 98 ? 16.097 -5.808 -11.287 1.00 88.75 98 ALA A CA 1
ATOM 787 C C . ALA A 1 98 ? 15.972 -5.007 -9.978 1.00 88.75 98 ALA A C 1
ATOM 789 O O . ALA A 1 98 ? 15.570 -5.577 -8.966 1.00 88.75 98 ALA A O 1
ATOM 790 N N . ASP A 1 99 ? 16.268 -3.706 -10.007 1.00 86.81 99 ASP A N 1
ATOM 791 C CA . ASP A 1 99 ? 16.213 -2.806 -8.845 1.00 86.81 99 ASP A CA 1
ATOM 792 C C . ASP A 1 99 ? 14.774 -2.472 -8.401 1.00 86.81 99 ASP A C 1
ATOM 794 O O . ASP A 1 99 ? 14.417 -2.577 -7.225 1.00 86.81 99 ASP A O 1
ATOM 798 N N . SER A 1 100 ? 13.889 -2.216 -9.369 1.00 79.88 100 SER A N 1
ATOM 799 C CA . SER A 1 100 ? 12.443 -2.023 -9.155 1.00 79.88 100 SER A CA 1
ATOM 800 C C . SER A 1 100 ? 11.763 -3.227 -8.485 1.00 79.88 100 SER A C 1
ATOM 802 O O . SER A 1 100 ? 10.688 -3.093 -7.903 1.00 79.88 100 SER A O 1
ATOM 804 N N . ALA A 1 101 ? 12.417 -4.396 -8.470 1.00 69.44 101 ALA A N 1
ATOM 805 C CA . ALA A 1 101 ? 11.962 -5.607 -7.792 1.00 69.44 101 ALA A CA 1
ATOM 806 C C . ALA A 1 101 ? 12.157 -5.615 -6.262 1.00 69.44 101 ALA A C 1
ATOM 808 O O . ALA A 1 101 ? 12.011 -6.685 -5.646 1.00 69.44 101 ALA A O 1
ATOM 809 N N . GLY A 1 102 ? 12.525 -4.477 -5.663 1.00 68.94 102 GLY A N 1
ATOM 810 C CA . GLY A 1 102 ? 12.740 -4.317 -4.226 1.00 68.94 102 GLY A CA 1
ATOM 811 C C . GLY A 1 102 ? 11.589 -4.846 -3.347 1.00 68.94 102 GLY A C 1
ATOM 812 O O . GLY A 1 102 ? 10.495 -5.147 -3.849 1.00 68.94 102 GLY A O 1
ATOM 813 N N . PRO A 1 103 ? 11.826 -5.015 -2.032 1.00 60.38 103 PRO A N 1
ATOM 814 C CA . PRO A 1 103 ? 10.847 -5.598 -1.113 1.00 60.38 103 PRO A CA 1
ATOM 815 C C . PRO A 1 103 ? 9.460 -4.942 -1.233 1.00 60.38 103 PRO A C 1
ATOM 817 O O . PRO A 1 103 ? 9.344 -3.721 -1.257 1.00 60.38 103 PRO A O 1
ATOM 820 N N . GLY A 1 104 ? 8.407 -5.758 -1.354 1.00 62.59 104 GLY A N 1
ATOM 821 C CA . GLY A 1 104 ? 7.004 -5.315 -1.389 1.00 62.59 104 GLY A CA 1
ATOM 822 C C . GLY A 1 104 ? 6.475 -4.750 -2.719 1.00 62.59 104 GLY A C 1
ATOM 823 O O . GLY A 1 104 ? 5.255 -4.743 -2.911 1.00 62.59 104 GLY A O 1
ATOM 824 N N . ALA A 1 105 ? 7.350 -4.337 -3.647 1.00 74.56 105 ALA A N 1
ATOM 825 C CA . ALA A 1 105 ? 6.957 -3.687 -4.908 1.00 74.56 105 ALA A CA 1
ATOM 826 C C . ALA A 1 105 ? 6.628 -4.681 -6.031 1.00 74.56 105 ALA A C 1
ATOM 828 O O . ALA A 1 105 ? 5.656 -4.514 -6.766 1.00 74.56 105 ALA A O 1
ATOM 829 N N . ALA A 1 106 ? 7.445 -5.730 -6.163 1.00 87.88 106 ALA A N 1
ATOM 830 C CA . ALA A 1 106 ? 7.286 -6.716 -7.224 1.00 87.88 106 ALA A CA 1
ATOM 831 C C . ALA A 1 106 ? 6.339 -7.852 -6.820 1.00 87.88 106 ALA A C 1
ATOM 833 O O . ALA A 1 106 ? 6.570 -8.532 -5.814 1.00 87.88 106 ALA A O 1
ATOM 834 N N . VAL A 1 107 ? 5.340 -8.113 -7.661 1.00 90.69 107 VAL A N 1
ATOM 835 C CA . VAL A 1 107 ? 4.352 -9.187 -7.502 1.00 90.69 107 VAL A CA 1
ATOM 836 C C . VAL A 1 107 ? 4.789 -10.449 -8.241 1.00 90.69 107 VAL A C 1
ATOM 838 O O . VAL A 1 107 ? 5.474 -10.387 -9.261 1.00 90.69 107 VAL A O 1
ATOM 841 N N . HIS A 1 108 ? 4.410 -11.617 -7.729 1.00 91.62 108 HIS A N 1
ATOM 842 C CA . HIS A 1 108 ? 4.676 -12.886 -8.404 1.00 91.62 108 HIS A CA 1
ATOM 843 C C . HIS A 1 108 ? 3.681 -13.102 -9.541 1.00 91.62 108 HIS A C 1
ATOM 845 O O . HIS A 1 108 ? 2.479 -13.074 -9.299 1.00 91.62 108 HIS A O 1
ATOM 851 N N . TYR A 1 109 ? 4.178 -13.390 -10.744 1.00 94.06 109 TYR A N 1
ATOM 852 C CA . TYR A 1 109 ? 3.320 -13.730 -11.875 1.00 94.06 109 TYR A CA 1
ATOM 853 C C . TYR A 1 109 ? 2.857 -15.190 -11.780 1.00 94.06 109 TYR A C 1
ATOM 855 O O . TYR A 1 109 ? 3.677 -16.113 -11.807 1.00 94.06 109 TYR A O 1
ATOM 863 N N . GLN A 1 110 ? 1.545 -15.409 -11.694 1.00 92.56 110 GLN A N 1
ATOM 864 C CA . GLN A 1 110 ? 0.915 -16.723 -11.508 1.00 92.56 110 GLN A CA 1
ATOM 865 C C . GLN A 1 110 ? 0.148 -17.218 -12.747 1.00 92.56 110 GLN A C 1
ATOM 867 O O . GLN A 1 110 ? -0.420 -18.316 -12.732 1.00 92.56 110 GLN A O 1
ATOM 872 N N . GLY A 1 111 ? 0.193 -16.476 -13.858 1.00 94.12 111 GLY A N 1
ATOM 873 C CA . GLY A 1 111 ? -0.488 -16.819 -15.113 1.00 94.12 111 GLY A CA 1
ATOM 874 C C . GLY A 1 111 ? -1.785 -16.082 -15.384 1.00 94.12 111 GLY A C 1
ATOM 875 O O . GLY A 1 111 ? -2.487 -16.445 -16.324 1.00 94.12 111 GLY A O 1
ATOM 876 N N . GLU A 1 112 ? -2.112 -15.108 -14.551 1.00 95.81 112 GLU A N 1
ATOM 877 C CA . GLU A 1 112 ? -3.179 -14.148 -14.763 1.00 95.81 112 GLU A CA 1
ATOM 878 C C . GLU A 1 112 ? -3.012 -13.388 -16.093 1.00 95.81 112 GLU A C 1
ATOM 880 O O . GLU A 1 112 ? -1.944 -13.391 -16.716 1.00 95.81 112 GLU A O 1
ATOM 885 N N . SER A 1 113 ? -4.096 -12.750 -16.539 1.00 96.06 113 SER A N 1
ATOM 886 C CA . SER A 1 113 ? -4.066 -11.864 -17.714 1.00 96.06 113 SER A CA 1
ATOM 887 C C . SER A 1 113 ? -3.196 -10.630 -17.470 1.00 96.06 113 SER A C 1
ATOM 889 O O . SER A 1 113 ? -3.042 -10.197 -16.323 1.00 96.06 113 SER A O 1
ATOM 891 N N . ILE A 1 114 ? -2.687 -10.020 -18.543 1.00 95.44 114 ILE A N 1
ATOM 892 C CA . ILE A 1 114 ? -1.891 -8.789 -18.436 1.00 95.44 114 ILE A CA 1
ATOM 893 C C . ILE A 1 114 ? -2.630 -7.674 -17.682 1.00 95.44 114 ILE A C 1
ATOM 895 O O . ILE A 1 114 ? -2.030 -7.037 -16.826 1.00 95.44 114 ILE A O 1
ATOM 899 N N . ASP A 1 115 ? -3.941 -7.511 -17.874 1.00 94.38 115 ASP A N 1
ATOM 900 C CA . ASP A 1 115 ? -4.733 -6.493 -17.167 1.00 94.38 115 ASP A CA 1
ATOM 901 C C . ASP A 1 115 ? -4.814 -6.742 -15.657 1.00 94.38 115 ASP A C 1
ATOM 903 O O . ASP A 1 115 ? -4.787 -5.812 -14.847 1.00 94.38 115 ASP A O 1
ATOM 907 N N . GLN A 1 116 ? -4.948 -8.010 -15.255 1.00 95.38 116 GLN A N 1
ATOM 908 C CA . GLN A 1 116 ? -4.937 -8.394 -13.843 1.00 95.38 116 GLN A CA 1
ATOM 909 C C . GLN A 1 116 ? -3.557 -8.156 -13.230 1.00 95.38 116 GLN A C 1
ATOM 911 O O . GLN A 1 116 ? -3.473 -7.629 -12.121 1.00 95.38 116 GLN A O 1
ATOM 916 N N . LEU A 1 117 ? -2.495 -8.484 -13.968 1.00 95.31 117 LEU A N 1
ATOM 917 C CA . LEU A 1 117 ? -1.127 -8.238 -13.535 1.00 95.31 117 LEU A CA 1
ATOM 918 C C . LEU A 1 117 ? -0.830 -6.741 -13.413 1.00 95.31 117 LEU A C 1
ATOM 920 O O . LEU A 1 117 ? -0.265 -6.334 -12.405 1.00 95.31 117 LEU A O 1
ATOM 924 N N . VAL A 1 118 ? -1.243 -5.922 -14.387 1.00 94.94 118 VAL A N 1
ATOM 925 C CA . VAL A 1 118 ? -1.087 -4.457 -14.374 1.00 94.94 118 VAL A CA 1
ATOM 926 C C . VAL A 1 118 ? -1.720 -3.861 -13.116 1.00 94.94 118 VAL A C 1
ATOM 928 O O . VAL A 1 118 ? -1.071 -3.101 -12.401 1.00 94.94 118 VAL A O 1
ATOM 931 N N . ARG A 1 119 ? -2.949 -4.268 -12.772 1.00 93.38 119 ARG A N 1
ATOM 932 C CA . ARG A 1 119 ? -3.581 -3.849 -11.508 1.00 93.38 119 ARG A CA 1
ATOM 933 C C . ARG A 1 119 ? -2.776 -4.292 -10.285 1.00 93.38 119 ARG A C 1
ATOM 935 O O . ARG A 1 119 ? -2.586 -3.509 -9.361 1.00 93.38 119 ARG A O 1
ATOM 942 N N . ALA A 1 120 ? -2.276 -5.526 -10.279 1.00 91.94 120 ALA A N 1
ATOM 943 C CA . ALA A 1 120 ? -1.487 -6.042 -9.166 1.00 91.94 120 ALA A CA 1
ATOM 944 C C . ALA A 1 120 ? -0.151 -5.294 -8.982 1.00 91.94 120 ALA A C 1
ATOM 946 O O . ALA A 1 120 ? 0.205 -4.977 -7.846 1.00 91.94 120 ALA A O 1
ATOM 947 N N . VAL A 1 121 ? 0.574 -4.980 -10.065 1.00 93.06 121 VAL A N 1
ATOM 948 C CA . VAL A 1 121 ? 1.828 -4.208 -9.983 1.00 93.06 121 VAL A CA 1
ATOM 949 C C . VAL A 1 121 ? 1.579 -2.760 -9.574 1.00 93.06 121 VAL A C 1
ATOM 951 O O . VAL A 1 121 ? 2.361 -2.238 -8.787 1.00 93.06 121 VAL A O 1
ATOM 954 N N . LEU A 1 122 ? 0.483 -2.135 -10.027 1.00 91.62 122 LEU A N 1
ATOM 955 C CA . LEU A 1 122 ? 0.086 -0.791 -9.594 1.00 91.62 122 LEU A CA 1
ATOM 956 C C . LEU A 1 122 ? -0.147 -0.756 -8.081 1.00 91.62 122 LEU A C 1
ATOM 958 O O . LEU A 1 122 ? 0.464 0.050 -7.387 1.00 91.62 122 LEU A O 1
ATOM 962 N N . HIS A 1 123 ? -0.921 -1.705 -7.549 1.00 88.06 123 HIS A N 1
ATOM 963 C CA . HIS A 1 123 ? -1.095 -1.837 -6.102 1.00 88.06 123 HIS A CA 1
ATOM 964 C C . HIS A 1 123 ? 0.228 -2.105 -5.367 1.00 88.06 123 HIS A C 1
ATOM 966 O O . HIS A 1 123 ? 0.438 -1.609 -4.262 1.00 88.06 123 HIS A O 1
ATOM 972 N N . GLY A 1 124 ? 1.143 -2.878 -5.961 1.00 88.19 124 GLY A N 1
ATOM 973 C CA . GLY A 1 124 ? 2.492 -3.078 -5.421 1.00 88.19 124 GLY A CA 1
ATOM 974 C C . GLY A 1 124 ? 3.307 -1.783 -5.343 1.00 88.19 124 GLY A C 1
ATOM 975 O O . GLY A 1 124 ? 3.919 -1.505 -4.309 1.00 88.19 124 GLY A O 1
ATOM 976 N N . ALA A 1 125 ? 3.272 -0.968 -6.397 1.00 88.44 125 ALA A N 1
ATOM 977 C CA . ALA A 1 125 ? 3.942 0.328 -6.450 1.00 88.44 125 ALA A CA 1
ATOM 978 C C . ALA A 1 125 ? 3.348 1.328 -5.443 1.00 88.44 125 ALA A C 1
ATOM 980 O O . ALA A 1 125 ? 4.095 1.985 -4.721 1.00 88.44 125 ALA A O 1
ATOM 981 N N . GLU A 1 126 ? 2.019 1.381 -5.307 1.00 88.12 126 GLU A N 1
ATOM 982 C CA . GLU A 1 126 ? 1.333 2.201 -4.298 1.00 88.12 126 GLU A CA 1
ATOM 983 C C . GLU A 1 126 ? 1.747 1.815 -2.870 1.00 88.12 126 GLU A C 1
ATOM 985 O O . GLU A 1 126 ? 2.045 2.687 -2.045 1.00 88.12 126 GLU A O 1
ATOM 990 N N . ARG A 1 127 ? 1.832 0.509 -2.571 1.00 87.94 127 ARG A N 1
ATOM 991 C CA . ARG A 1 127 ? 2.319 0.031 -1.266 1.00 87.94 127 ARG A CA 1
ATOM 992 C C . ARG A 1 127 ? 3.767 0.439 -1.022 1.00 87.94 127 ARG A C 1
ATOM 994 O O . ARG A 1 127 ? 4.076 0.901 0.073 1.00 87.94 127 ARG A O 1
ATOM 1001 N N . ARG A 1 128 ? 4.643 0.316 -2.026 1.00 87.62 128 ARG A N 1
ATOM 1002 C CA . ARG A 1 128 ? 6.044 0.755 -1.928 1.00 87.62 128 ARG A CA 1
ATOM 1003 C C . ARG A 1 128 ? 6.141 2.256 -1.653 1.00 87.62 128 ARG A C 1
ATOM 1005 O O . ARG A 1 128 ? 6.814 2.652 -0.706 1.00 87.62 128 ARG A O 1
ATOM 1012 N N . ALA A 1 129 ? 5.435 3.081 -2.420 1.00 89.00 129 ALA A N 1
ATOM 1013 C CA . ALA A 1 129 ? 5.424 4.529 -2.227 1.00 89.00 129 ALA A CA 1
ATOM 1014 C C . ALA A 1 129 ? 4.884 4.925 -0.840 1.00 89.00 129 ALA A C 1
ATOM 1016 O O . ALA A 1 129 ? 5.359 5.885 -0.225 1.00 89.00 129 ALA A O 1
ATOM 1017 N N . THR A 1 130 ? 3.895 4.183 -0.335 1.00 92.62 130 THR A N 1
ATOM 1018 C CA . THR A 1 130 ? 3.368 4.353 1.025 1.00 92.62 130 THR A CA 1
ATOM 1019 C C . THR A 1 130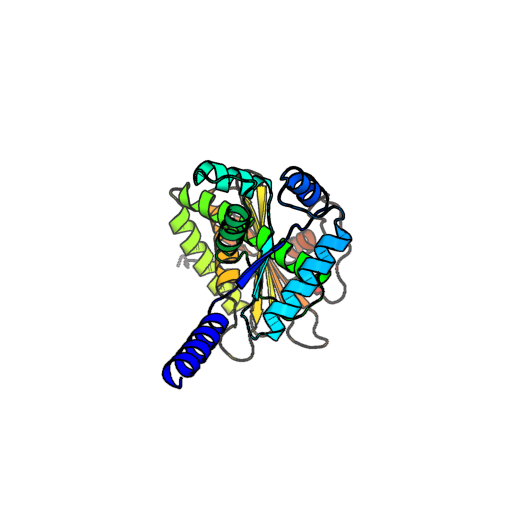 ? 4.419 3.992 2.072 1.00 92.62 130 THR A C 1
ATOM 1021 O O . THR A 1 130 ? 4.669 4.790 2.976 1.00 92.62 130 THR A O 1
ATOM 1024 N N . TRP A 1 131 ? 5.074 2.837 1.918 1.00 91.81 131 TRP A N 1
ATOM 1025 C CA . TRP A 1 131 ? 6.146 2.372 2.796 1.00 91.81 131 TRP A CA 1
ATOM 1026 C C . TRP A 1 131 ? 7.278 3.393 2.885 1.00 91.81 131 TRP A C 1
ATOM 1028 O O . TRP A 1 131 ? 7.572 3.878 3.971 1.00 91.81 131 TRP A O 1
ATOM 1038 N N . GLU A 1 132 ? 7.857 3.781 1.746 1.00 91.56 132 GLU A N 1
ATOM 1039 C CA . GLU A 1 132 ? 8.985 4.717 1.683 1.00 91.56 132 GLU A CA 1
ATOM 1040 C C . GLU A 1 132 ? 8.662 6.071 2.316 1.00 91.56 132 GLU A C 1
ATOM 1042 O O . GLU A 1 132 ? 9.522 6.711 2.921 1.00 91.56 132 GLU A O 1
ATOM 1047 N N . ARG A 1 133 ? 7.417 6.535 2.179 1.00 94.44 133 ARG A N 1
ATOM 1048 C CA . ARG A 1 133 ? 6.985 7.793 2.787 1.00 94.44 133 ARG A CA 1
ATOM 1049 C C . ARG A 1 133 ? 6.799 7.661 4.295 1.00 94.44 133 ARG A C 1
ATOM 1051 O O . ARG A 1 133 ? 7.221 8.558 5.021 1.00 94.44 133 ARG A O 1
ATOM 1058 N N . ALA A 1 134 ? 6.198 6.566 4.755 1.00 95.62 134 ALA A N 1
ATOM 1059 C CA . ALA A 1 134 ? 6.031 6.293 6.176 1.00 95.62 134 ALA A CA 1
ATOM 1060 C C . ALA A 1 134 ? 7.387 6.127 6.878 1.00 95.62 134 ALA A C 1
ATOM 1062 O O . ALA A 1 134 ? 7.634 6.785 7.887 1.00 95.62 134 ALA A O 1
ATOM 1063 N N . THR A 1 135 ? 8.296 5.321 6.319 1.00 94.56 135 THR A N 1
ATOM 1064 C CA . THR A 1 135 ? 9.631 5.108 6.895 1.00 94.56 135 THR A CA 1
ATOM 1065 C C . THR A 1 135 ? 10.457 6.382 6.891 1.00 94.56 135 THR A C 1
ATOM 1067 O O . THR A 1 135 ? 11.014 6.731 7.923 1.00 94.56 135 THR A O 1
ATOM 1070 N N . ARG A 1 136 ? 10.447 7.159 5.800 1.00 95.44 136 ARG A N 1
ATOM 1071 C CA . ARG A 1 136 ? 11.125 8.464 5.767 1.00 95.44 136 ARG A CA 1
ATOM 1072 C C . ARG A 1 136 ? 10.624 9.394 6.871 1.00 95.44 136 ARG A C 1
ATOM 1074 O O . ARG A 1 136 ? 11.431 10.049 7.522 1.00 95.44 136 ARG A O 1
ATOM 1081 N N . ALA A 1 137 ? 9.312 9.456 7.100 1.00 95.62 137 ALA A N 1
ATOM 1082 C CA . ALA A 1 137 ? 8.754 10.273 8.174 1.00 95.62 137 ALA A CA 1
ATOM 1083 C C . ALA A 1 137 ? 9.223 9.795 9.558 1.00 95.62 137 ALA A C 1
ATOM 1085 O O . ALA A 1 137 ? 9.630 10.616 10.381 1.00 95.62 137 ALA A O 1
ATOM 1086 N N . LEU A 1 138 ? 9.233 8.480 9.789 1.00 96.38 138 LEU A N 1
ATOM 1087 C CA . LEU A 1 138 ? 9.734 7.882 11.027 1.00 96.38 138 LEU A CA 1
ATOM 1088 C C . LEU A 1 138 ? 11.224 8.167 11.246 1.00 96.38 138 LEU A C 1
ATOM 1090 O O . LEU A 1 138 ? 11.590 8.606 12.331 1.00 96.38 138 LEU A O 1
ATOM 1094 N N . ASP A 1 139 ? 12.055 7.997 10.217 1.00 96.06 139 ASP A N 1
ATOM 1095 C CA . ASP A 1 139 ? 13.505 8.213 10.280 1.00 96.06 139 ASP A CA 1
ATOM 1096 C C . ASP A 1 139 ? 13.863 9.677 10.576 1.00 96.06 139 ASP A C 1
ATOM 1098 O O . ASP A 1 139 ? 14.875 9.969 11.213 1.00 96.06 139 ASP A O 1
ATOM 1102 N N . THR A 1 140 ? 13.026 10.618 10.130 1.00 95.06 140 THR A N 1
ATOM 1103 C CA . THR A 1 140 ? 13.218 12.055 10.395 1.00 95.06 140 THR A CA 1
ATOM 1104 C C . THR A 1 140 ? 12.682 12.516 11.752 1.00 95.06 140 THR A C 1
ATOM 1106 O O . THR A 1 140 ? 13.031 13.610 12.202 1.00 95.06 140 THR 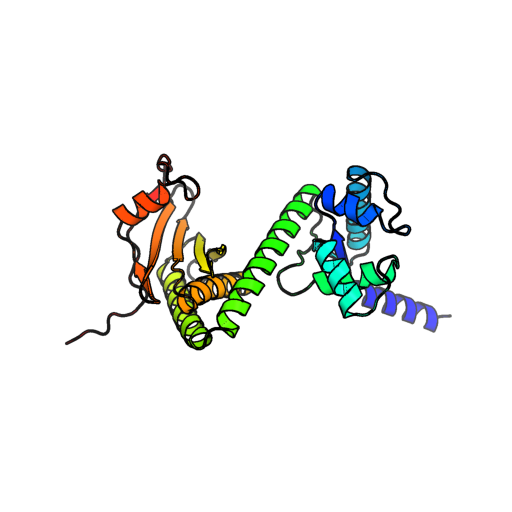A O 1
ATOM 1109 N N . SER A 1 141 ? 11.851 11.712 12.420 1.00 93.88 141 SER A N 1
ATOM 1110 C CA . SER A 1 141 ? 11.244 12.062 13.705 1.00 93.88 141 SER A CA 1
ATOM 1111 C C . SER A 1 141 ? 12.015 11.450 14.871 1.00 93.88 141 SER A C 1
ATOM 1113 O O . SER A 1 141 ? 12.220 10.241 14.943 1.00 93.88 141 SER A O 1
ATOM 1115 N N . GLN A 1 142 ? 12.365 12.269 15.868 1.00 92.81 142 GLN A N 1
ATOM 1116 C CA . GLN A 1 142 ? 13.007 11.778 17.098 1.00 92.81 142 GLN A CA 1
ATOM 1117 C C . GLN A 1 142 ? 12.116 10.794 17.873 1.00 92.81 142 GLN A C 1
ATOM 1119 O O . GLN A 1 142 ? 12.616 9.943 18.606 1.00 92.81 142 GLN A O 1
ATOM 1124 N N . SER A 1 143 ? 10.795 10.895 17.706 1.00 92.50 143 SER A N 1
ATOM 1125 C CA . SER A 1 143 ? 9.813 10.012 18.338 1.00 92.50 143 SER A CA 1
ATOM 1126 C C . SER A 1 143 ? 9.451 8.798 17.479 1.00 92.50 143 SER A C 1
ATOM 1128 O O . SER A 1 143 ? 8.645 7.983 17.924 1.00 92.50 143 SER A O 1
ATOM 1130 N N . GLY A 1 144 ? 10.038 8.649 16.284 1.00 94.62 144 GLY A N 1
ATOM 1131 C CA . GLY A 1 144 ? 9.740 7.574 15.333 1.00 94.62 144 GLY A CA 1
ATOM 1132 C C . GLY A 1 144 ? 9.806 6.168 15.946 1.00 94.62 144 GLY A C 1
ATOM 1133 O O . GLY A 1 144 ? 8.796 5.463 15.906 1.00 94.62 144 GLY A O 1
ATOM 1134 N N . PRO A 1 145 ? 10.923 5.768 16.588 1.00 95.38 145 PRO A N 1
ATOM 1135 C CA . PRO A 1 145 ? 11.033 4.451 17.220 1.00 95.38 145 PRO A CA 1
ATOM 1136 C C . PRO A 1 145 ? 9.967 4.200 18.297 1.00 95.38 145 PRO A C 1
ATOM 1138 O O . PRO A 1 145 ? 9.275 3.187 18.266 1.00 95.38 145 PRO A O 1
ATOM 1141 N N . ALA A 1 146 ? 9.753 5.162 19.202 1.00 95.06 146 ALA A N 1
ATOM 1142 C CA . ALA A 1 146 ? 8.762 5.032 20.273 1.00 95.06 146 ALA A CA 1
ATOM 1143 C C . ALA A 1 146 ? 7.315 4.988 19.744 1.00 95.06 146 ALA A C 1
ATOM 1145 O O . ALA A 1 146 ? 6.459 4.309 20.318 1.00 95.06 146 ALA A O 1
ATOM 1146 N N . ALA A 1 147 ? 7.027 5.712 18.657 1.00 94.81 147 ALA A N 1
ATOM 1147 C CA . ALA A 1 147 ? 5.742 5.653 17.971 1.00 94.81 147 ALA A CA 1
ATOM 1148 C C . ALA A 1 147 ? 5.518 4.274 17.336 1.00 94.81 147 ALA A C 1
ATOM 1150 O O . ALA A 1 147 ? 4.433 3.710 17.478 1.00 94.81 147 ALA A O 1
ATOM 1151 N N . LEU A 1 148 ? 6.545 3.714 16.687 1.00 96.19 148 LEU A N 1
ATOM 1152 C CA . LEU A 1 148 ? 6.476 2.396 16.063 1.00 96.19 148 LEU A CA 1
ATOM 1153 C C . LEU A 1 148 ? 6.252 1.285 17.093 1.00 96.19 148 LEU A C 1
ATOM 1155 O O . LEU A 1 148 ? 5.356 0.464 16.894 1.00 96.19 148 LEU A O 1
ATOM 1159 N N . ASP A 1 149 ? 6.980 1.294 18.211 1.00 95.44 149 ASP A N 1
ATOM 1160 C CA . ASP A 1 149 ? 6.805 0.316 19.295 1.00 95.44 149 ASP A CA 1
ATOM 1161 C C . ASP A 1 149 ? 5.375 0.344 19.849 1.00 95.44 149 ASP A C 1
ATOM 1163 O O . ASP A 1 149 ? 4.706 -0.686 19.973 1.00 95.44 149 ASP A O 1
ATOM 1167 N N . ARG A 1 150 ? 4.867 1.549 20.131 1.00 93.88 150 ARG A N 1
ATOM 1168 C CA . ARG A 1 150 ? 3.518 1.749 20.671 1.00 93.88 150 ARG A CA 1
ATOM 1169 C C . ARG A 1 150 ? 2.437 1.274 19.709 1.00 93.88 150 ARG A C 1
ATOM 1171 O O . ARG A 1 150 ? 1.501 0.591 20.124 1.00 93.88 150 ARG A O 1
ATOM 1178 N N . VAL A 1 151 ? 2.544 1.652 18.438 1.00 95.75 151 VAL A N 1
ATOM 1179 C CA . VAL A 1 151 ? 1.585 1.243 17.408 1.00 95.75 151 VAL A CA 1
ATOM 1180 C C . VAL A 1 151 ? 1.636 -0.264 17.207 1.00 95.75 151 VAL A C 1
ATOM 1182 O O . VAL A 1 151 ? 0.584 -0.890 17.152 1.00 95.75 151 VAL A O 1
ATOM 1185 N N . THR A 1 152 ? 2.826 -0.859 17.177 1.00 95.50 152 THR A N 1
ATOM 1186 C CA . THR A 1 152 ? 2.987 -2.311 17.031 1.00 95.50 152 THR A CA 1
ATOM 1187 C C . THR A 1 152 ? 2.298 -3.060 18.171 1.00 95.50 152 THR A C 1
ATOM 1189 O O . THR A 1 152 ? 1.525 -3.983 17.916 1.00 95.50 152 THR A O 1
ATOM 1192 N N . ALA A 1 153 ? 2.479 -2.618 19.420 1.00 94.75 153 ALA A N 1
ATOM 1193 C CA . ALA A 1 153 ? 1.785 -3.195 20.573 1.00 94.75 153 ALA A CA 1
ATOM 1194 C C . ALA A 1 153 ? 0.252 -3.029 20.491 1.00 94.75 153 ALA A C 1
ATOM 1196 O O . ALA A 1 153 ? -0.502 -3.961 20.790 1.00 94.75 153 ALA A O 1
ATOM 1197 N N . ALA A 1 154 ? -0.223 -1.861 20.045 1.00 94.88 154 ALA A N 1
ATOM 1198 C CA . ALA A 1 154 ? -1.651 -1.595 19.881 1.00 94.88 154 ALA A CA 1
ATOM 1199 C C . ALA A 1 154 ? -2.279 -2.446 18.766 1.00 94.88 154 ALA A C 1
ATOM 1201 O O . ALA A 1 154 ? -3.380 -2.963 18.943 1.00 94.88 154 ALA A O 1
ATOM 1202 N N . VAL A 1 155 ? -1.583 -2.622 17.640 1.00 94.69 155 VAL A N 1
ATOM 1203 C CA . VAL A 1 155 ? -2.029 -3.453 16.513 1.00 94.69 155 VAL A CA 1
ATOM 1204 C C . VAL A 1 155 ? -2.043 -4.929 16.901 1.00 94.69 155 VAL A C 1
ATOM 1206 O O . VAL A 1 155 ? -3.025 -5.607 16.616 1.00 94.69 155 VAL A O 1
ATOM 1209 N N . ALA A 1 156 ? -1.028 -5.415 17.620 1.00 93.00 156 ALA A N 1
ATOM 1210 C CA . ALA A 1 156 ? -1.030 -6.776 18.155 1.00 93.00 156 ALA A CA 1
ATOM 1211 C C . ALA A 1 156 ? -2.245 -7.018 19.070 1.00 93.00 156 ALA A C 1
ATOM 1213 O O . ALA A 1 156 ? -2.996 -7.968 18.858 1.00 93.00 156 ALA A O 1
ATOM 1214 N N . THR A 1 157 ? -2.504 -6.098 20.006 1.00 93.69 157 THR A N 1
ATOM 1215 C CA . THR A 1 157 ? -3.686 -6.147 20.888 1.00 93.69 157 THR A CA 1
ATOM 1216 C C . THR A 1 157 ? -4.995 -6.100 20.098 1.00 93.69 157 THR A C 1
ATOM 1218 O O . THR A 1 157 ? -5.959 -6.784 20.441 1.00 93.69 157 THR A O 1
ATOM 1221 N N . LEU A 1 158 ? -5.054 -5.284 19.040 1.00 93.88 158 LEU A N 1
ATOM 1222 C CA . LEU A 1 158 ? -6.226 -5.167 18.175 1.00 93.88 158 LEU A CA 1
ATOM 1223 C C . LEU A 1 158 ? -6.527 -6.505 17.499 1.00 93.88 158 LEU A C 1
ATOM 1225 O O . LEU A 1 158 ? -7.662 -6.973 17.569 1.00 93.88 158 LEU A O 1
ATOM 1229 N N . ILE A 1 159 ? -5.516 -7.120 16.888 1.00 92.12 159 ILE A N 1
ATOM 1230 C CA . ILE A 1 159 ? -5.638 -8.396 16.180 1.00 92.12 159 ILE A CA 1
ATOM 1231 C C . ILE A 1 159 ? -6.027 -9.516 17.150 1.00 92.12 159 ILE A C 1
ATOM 1233 O O . ILE A 1 159 ? -6.953 -10.269 16.869 1.00 92.12 159 ILE A O 1
ATOM 1237 N N . GLU A 1 160 ? -5.389 -9.587 18.320 1.00 89.75 160 GLU A N 1
ATOM 1238 C CA . GLU A 1 160 ? -5.699 -10.588 19.348 1.00 89.75 160 GLU A CA 1
ATOM 1239 C C . GLU A 1 160 ? -7.152 -10.478 19.842 1.00 89.75 160 GLU A C 1
ATOM 1241 O O . GLU A 1 160 ? -7.859 -11.476 19.982 1.00 89.75 160 GLU A O 1
ATOM 1246 N N . ARG A 1 161 ? -7.634 -9.252 20.069 1.00 91.81 161 ARG A N 1
ATOM 1247 C CA . ARG A 1 161 ? -8.991 -8.996 20.577 1.00 91.81 161 ARG A CA 1
ATOM 1248 C C . ARG A 1 161 ? -10.065 -8.953 19.490 1.00 91.81 161 ARG A C 1
ATOM 1250 O O . ARG A 1 161 ? -11.244 -8.817 19.823 1.00 91.81 161 ARG A O 1
ATOM 1257 N N . ALA A 1 162 ? -9.700 -9.067 18.212 1.00 90.19 162 ALA A N 1
ATOM 1258 C CA . ALA A 1 162 ? -10.651 -9.076 17.101 1.00 90.19 162 ALA A CA 1
ATOM 1259 C C . ALA A 1 162 ? -11.618 -10.277 17.161 1.00 90.19 162 ALA A C 1
ATOM 1261 O O . ALA A 1 162 ? -12.735 -10.187 16.639 1.00 90.19 162 ALA A O 1
ATOM 1262 N N . GLY A 1 163 ? -11.220 -11.347 17.859 1.00 87.81 163 GLY A N 1
ATOM 1263 C CA . GLY A 1 163 ? -11.989 -12.580 18.008 1.00 87.81 163 GLY A CA 1
ATOM 1264 C C . GLY A 1 163 ? -11.803 -13.531 16.820 1.00 87.81 163 GLY A C 1
ATOM 1265 O O . GLY A 1 163 ? -10.886 -13.342 16.031 1.00 87.81 163 GLY A O 1
ATOM 1266 N N . PRO A 1 164 ? -12.635 -14.576 16.698 1.00 88.88 164 PRO A N 1
ATOM 1267 C CA . PRO A 1 164 ? -12.598 -15.477 15.549 1.00 88.88 164 PRO A CA 1
ATOM 1268 C C . PRO A 1 164 ? -13.182 -14.820 14.287 1.00 88.88 164 PRO A C 1
ATOM 1270 O O . PRO A 1 164 ? -14.106 -14.004 14.371 1.00 88.88 164 PRO A O 1
ATOM 1273 N N . GLY A 1 165 ? -12.694 -15.235 13.117 1.00 91.00 165 GLY A N 1
ATOM 1274 C CA . GLY A 1 165 ? -13.215 -14.852 11.806 1.00 91.00 165 GLY A CA 1
ATOM 1275 C C . GLY A 1 165 ? -12.165 -14.318 10.831 1.00 91.00 165 GLY A C 1
ATOM 1276 O O . GLY A 1 165 ? -10.958 -14.370 11.063 1.00 91.00 165 GLY A O 1
ATOM 1277 N N . ILE A 1 166 ? -12.664 -13.788 9.715 1.00 93.44 166 ILE A N 1
ATOM 1278 C CA . ILE A 1 166 ? -11.875 -13.089 8.702 1.00 93.44 166 ILE A CA 1
ATOM 1279 C C . ILE A 1 166 ? -11.952 -11.595 9.002 1.00 93.44 166 ILE A C 1
ATOM 1281 O O . ILE A 1 166 ? -13.037 -11.003 9.043 1.00 93.44 166 ILE A O 1
ATOM 1285 N N . HIS A 1 167 ? -10.794 -10.985 9.193 1.00 94.69 167 HIS A N 1
ATOM 1286 C CA . HIS A 1 167 ? -10.629 -9.591 9.558 1.00 94.69 167 HIS A CA 1
ATOM 1287 C C . HIS A 1 167 ? -10.002 -8.813 8.406 1.00 94.69 167 HIS A C 1
ATOM 1289 O O . HIS A 1 167 ? -8.949 -9.170 7.878 1.00 94.69 167 HIS A O 1
ATOM 1295 N N . HIS A 1 168 ? -10.642 -7.706 8.051 1.00 95.06 168 HIS A N 1
ATOM 1296 C CA . HIS A 1 168 ? -10.125 -6.714 7.124 1.00 95.06 168 HIS A CA 1
ATOM 1297 C C . HIS A 1 168 ? -9.918 -5.410 7.887 1.00 95.06 168 HIS A C 1
ATOM 1299 O O . HIS A 1 168 ? -10.884 -4.753 8.291 1.00 95.06 168 HIS A O 1
ATOM 1305 N N . LEU A 1 169 ? -8.655 -5.064 8.115 1.00 95.69 169 LEU A N 1
ATOM 1306 C CA . LEU A 1 169 ? -8.262 -3.836 8.778 1.00 95.69 169 LEU A CA 1
ATOM 1307 C C . LEU A 1 169 ? -7.788 -2.828 7.740 1.00 95.69 169 LEU A C 1
ATOM 1309 O O . LEU A 1 169 ? -6.987 -3.152 6.868 1.00 95.69 169 LEU A O 1
ATOM 1313 N N . VAL A 1 170 ? -8.224 -1.585 7.888 1.00 95.44 170 VAL A N 1
ATOM 1314 C CA . VAL A 1 170 ? -7.728 -0.453 7.102 1.00 95.44 170 VAL A CA 1
ATOM 1315 C C . VAL A 1 170 ? -7.276 0.620 8.070 1.00 95.44 170 VAL A C 1
ATOM 1317 O O . VAL A 1 170 ? -8.044 0.998 8.955 1.00 95.44 170 VAL A O 1
ATOM 1320 N N . CYS A 1 171 ? -6.056 1.121 7.913 1.00 95.56 171 CYS A N 1
ATOM 1321 C CA . CYS A 1 171 ? -5.618 2.325 8.600 1.00 95.56 171 CYS A CA 1
ATOM 1322 C C . CYS A 1 171 ? -5.364 3.453 7.615 1.00 95.56 171 CYS A C 1
ATOM 1324 O O . CYS A 1 171 ? -5.035 3.235 6.447 1.00 95.56 171 CYS A O 1
ATOM 1326 N N . SER A 1 172 ? -5.513 4.669 8.119 1.00 94.06 172 SER A N 1
ATOM 1327 C CA . SER A 1 172 ? -5.094 5.872 7.428 1.00 94.06 172 SER A CA 1
ATOM 1328 C C . SER A 1 172 ? -4.373 6.809 8.382 1.00 94.06 172 SER A C 1
ATOM 1330 O O . SER A 1 172 ? -4.658 6.851 9.580 1.00 94.06 172 SER A O 1
ATOM 1332 N N . ALA A 1 173 ? -3.423 7.561 7.845 1.00 94.31 173 ALA A N 1
ATOM 1333 C CA . ALA A 1 173 ? -2.710 8.609 8.557 1.00 94.31 173 ALA A CA 1
ATOM 1334 C C . ALA A 1 173 ? -2.372 9.745 7.595 1.00 94.31 173 ALA A C 1
ATOM 1336 O O . ALA A 1 173 ? -2.177 9.510 6.404 1.00 94.31 173 ALA A O 1
ATOM 1337 N N . SER A 1 174 ? -2.282 10.972 8.102 1.00 91.81 174 SER A N 1
ATOM 1338 C CA . SER A 1 174 ? -1.740 12.085 7.320 1.00 91.81 174 SER A CA 1
ATOM 1339 C C . SER A 1 174 ? -0.269 12.259 7.660 1.00 91.81 174 SER A C 1
ATOM 1341 O O 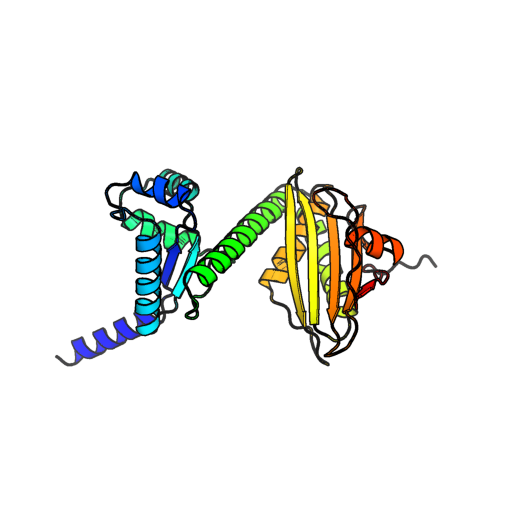. SER A 1 174 ? 0.091 12.337 8.830 1.00 91.81 174 SER A O 1
ATOM 1343 N N . VAL A 1 175 ? 0.587 12.334 6.646 1.00 92.56 175 VAL A N 1
ATOM 1344 C CA . VAL A 1 175 ? 2.015 12.621 6.808 1.00 92.56 175 VAL A CA 1
ATOM 1345 C C . VAL A 1 175 ? 2.327 13.847 5.968 1.00 92.56 175 VAL A C 1
ATOM 1347 O O . VAL A 1 175 ? 2.271 13.802 4.740 1.00 92.56 175 VAL A O 1
ATOM 1350 N N . HIS A 1 176 ? 2.603 14.970 6.634 1.00 88.19 176 HIS A N 1
ATOM 1351 C CA . HIS A 1 176 ? 2.819 16.274 5.990 1.00 88.19 176 HIS A CA 1
ATOM 1352 C C . HIS A 1 176 ? 1.692 16.673 5.013 1.00 88.19 176 HIS A C 1
ATOM 1354 O O . HIS A 1 176 ? 1.946 17.226 3.945 1.00 88.19 176 HIS A O 1
ATOM 1360 N N . GLY A 1 177 ? 0.438 16.367 5.364 1.00 85.88 177 GLY A N 1
ATOM 1361 C CA . GLY A 1 177 ? -0.738 16.665 4.539 1.00 85.88 177 GLY A CA 1
ATOM 1362 C C . GLY A 1 177 ? -1.022 15.651 3.426 1.00 85.88 177 GLY A C 1
ATOM 1363 O O . GLY A 1 177 ? -2.024 15.794 2.730 1.00 85.88 177 GLY A O 1
ATOM 1364 N N . VAL A 1 178 ? -0.182 14.624 3.260 1.00 89.50 178 VAL A N 1
ATOM 1365 C CA . VAL A 1 178 ? -0.403 13.536 2.300 1.00 89.50 178 VAL A CA 1
ATOM 1366 C C . VAL A 1 178 ? -1.058 12.352 3.018 1.00 89.50 178 VAL A C 1
ATOM 1368 O O . VAL 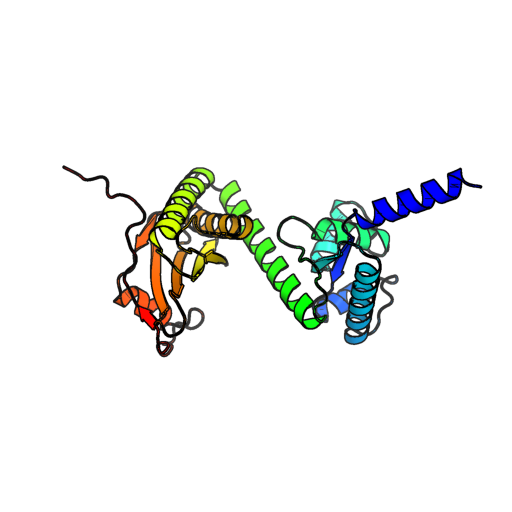A 1 178 ? -0.470 11.839 3.975 1.00 89.50 178 VAL A O 1
ATOM 1371 N N . PRO A 1 179 ? -2.244 11.888 2.581 1.00 91.56 179 PRO A N 1
ATOM 1372 C CA . PRO A 1 179 ? -2.879 10.720 3.172 1.00 91.56 179 PRO A CA 1
ATOM 1373 C C . PRO A 1 179 ? -2.127 9.445 2.781 1.00 91.56 179 PRO A C 1
ATOM 1375 O O . PRO A 1 179 ? -1.863 9.196 1.606 1.00 91.56 179 PRO A O 1
ATOM 1378 N N . LEU A 1 180 ? -1.815 8.626 3.779 1.00 94.81 180 LEU A N 1
ATOM 1379 C CA . LEU A 1 180 ? -1.292 7.272 3.639 1.00 94.81 180 LEU A CA 1
ATOM 1380 C C . LEU A 1 180 ? -2.362 6.286 4.078 1.00 94.81 180 LEU A C 1
ATOM 1382 O O . LEU A 1 180 ? -3.051 6.531 5.069 1.00 94.81 180 LEU A O 1
ATOM 1386 N N . ILE A 1 181 ? -2.491 5.180 3.351 1.00 93.75 181 ILE A N 1
ATOM 1387 C CA . ILE A 1 181 ? -3.467 4.128 3.632 1.00 93.75 181 ILE A CA 1
ATOM 1388 C C . ILE A 1 181 ? -2.752 2.785 3.572 1.00 93.75 181 ILE A C 1
ATOM 1390 O O . ILE A 1 181 ? -1.973 2.534 2.655 1.00 93.75 181 ILE A O 1
ATOM 1394 N N . ALA A 1 182 ? -3.041 1.913 4.532 1.00 94.69 182 ALA A N 1
ATOM 1395 C CA . ALA A 1 182 ? -2.592 0.530 4.505 1.00 94.69 182 ALA A CA 1
ATOM 1396 C C . ALA A 1 182 ? -3.731 -0.414 4.882 1.00 94.69 182 ALA A C 1
ATOM 1398 O O . ALA A 1 182 ? -4.640 -0.063 5.640 1.00 94.69 182 ALA A O 1
ATOM 1399 N N . VAL A 1 183 ? -3.666 -1.622 4.330 1.00 93.69 183 VAL A N 1
ATOM 1400 C CA . VAL A 1 183 ? -4.645 -2.683 4.549 1.00 93.69 183 VAL A CA 1
ATOM 1401 C C . VAL A 1 183 ? -3.932 -3.875 5.159 1.00 93.69 183 VAL A C 1
ATOM 1403 O O . VAL A 1 183 ? -2.858 -4.253 4.701 1.00 93.69 183 VAL A O 1
ATOM 1406 N N . LEU A 1 184 ? -4.553 -4.470 6.170 1.00 94.75 184 LEU A N 1
ATOM 1407 C CA . LEU A 1 184 ? -4.085 -5.680 6.817 1.00 94.75 184 LEU A CA 1
ATOM 1408 C C . LEU A 1 184 ? -5.214 -6.705 6.850 1.00 94.75 184 LEU A C 1
ATOM 1410 O O . LEU A 1 184 ? -6.300 -6.435 7.362 1.00 94.75 184 LEU A O 1
ATOM 1414 N N . HIS A 1 185 ? -4.942 -7.889 6.315 1.00 94.31 185 HIS A N 1
ATOM 1415 C CA . HIS A 1 185 ? -5.835 -9.033 6.440 1.00 94.31 185 HIS A CA 1
ATOM 1416 C C . HIS A 1 185 ? -5.336 -9.932 7.562 1.00 94.31 185 HIS A C 1
ATOM 1418 O O . HIS A 1 185 ? -4.148 -10.254 7.624 1.00 94.31 185 HIS A O 1
ATOM 1424 N N . ALA A 1 186 ? -6.256 -10.331 8.429 1.00 93.25 186 ALA A N 1
ATOM 1425 C CA . ALA A 1 186 ? -5.990 -11.263 9.506 1.00 93.25 186 ALA A CA 1
ATOM 1426 C C . ALA A 1 186 ? -7.080 -12.336 9.524 1.00 93.25 186 ALA A C 1
ATOM 1428 O O . ALA A 1 186 ? -8.254 -12.032 9.331 1.00 93.25 186 ALA A O 1
ATOM 1429 N N . GLU A 1 187 ? -6.703 -13.586 9.745 1.00 91.75 187 GLU A N 1
ATOM 1430 C CA . GLU A 1 187 ? -7.644 -14.704 9.827 1.00 91.75 187 GLU A CA 1
ATOM 1431 C C . GLU A 1 187 ? -7.414 -15.477 11.118 1.00 9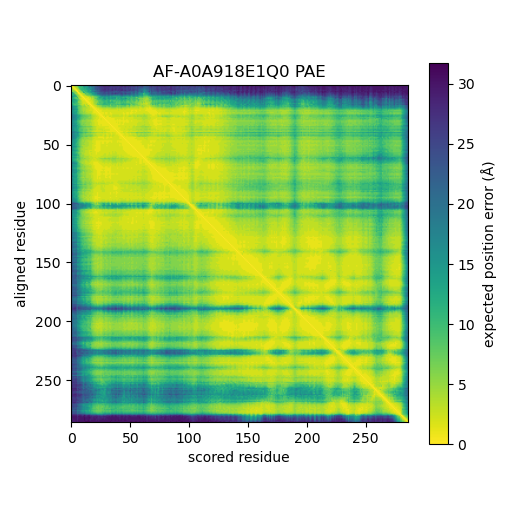1.75 187 GLU A C 1
ATOM 1433 O O . GLU A 1 187 ? -6.282 -15.819 11.457 1.00 91.75 187 GLU A O 1
ATOM 1438 N N . SER A 1 188 ? -8.491 -15.719 11.854 1.00 87.50 188 SER A N 1
ATOM 1439 C CA . SER A 1 188 ? -8.461 -16.384 13.149 1.00 87.50 188 SER A CA 1
ATOM 1440 C C . SER A 1 188 ? -9.495 -17.506 13.172 1.00 87.50 188 SER A C 1
ATOM 1442 O O . SER A 1 188 ? -10.694 -17.259 13.318 1.00 87.50 188 SER A O 1
ATOM 1444 N N . GLU A 1 189 ? -9.028 -18.746 13.023 1.00 78.94 189 GLU A N 1
ATOM 1445 C CA . GLU A 1 189 ? -9.821 -19.968 13.196 1.00 78.94 189 GLU A CA 1
ATOM 1446 C C . GLU A 1 189 ? -9.221 -20.778 14.355 1.00 78.94 189 GLU A C 1
ATOM 1448 O O . GLU A 1 189 ? -8.125 -21.311 14.204 1.00 78.94 189 GLU A O 1
ATOM 1453 N N . ASP A 1 190 ? -9.892 -20.812 15.519 1.00 69.69 190 ASP A N 1
ATOM 1454 C CA . ASP A 1 190 ? -9.554 -21.579 16.745 1.00 69.69 190 ASP A CA 1
ATOM 1455 C C . ASP A 1 190 ? -8.043 -21.756 17.064 1.00 69.69 190 ASP A C 1
ATOM 1457 O O . ASP A 1 190 ? -7.609 -22.762 17.632 1.00 69.69 190 ASP A O 1
ATOM 1461 N N . GLY A 1 191 ? -7.218 -20.763 16.720 1.00 71.81 191 GLY A N 1
ATOM 1462 C CA . GLY A 1 191 ? -5.764 -20.883 16.640 1.00 71.81 191 GLY A CA 1
ATOM 1463 C C . GLY A 1 191 ? -5.066 -19.526 16.494 1.00 71.81 191 GLY A C 1
ATOM 1464 O O . GLY A 1 191 ? -5.709 -18.483 16.613 1.00 71.81 191 GLY A O 1
ATOM 1465 N N . PRO A 1 192 ? -3.735 -19.506 16.288 1.00 79.81 192 PRO A N 1
ATOM 1466 C CA . PRO A 1 192 ? -2.994 -18.258 16.163 1.00 79.81 192 PRO A CA 1
ATOM 1467 C C . PRO A 1 192 ? -3.442 -17.491 14.920 1.00 79.81 192 PRO A C 1
ATOM 1469 O O . PRO A 1 192 ? -3.570 -18.071 13.838 1.00 79.81 192 PRO A O 1
ATOM 1472 N N . VAL A 1 193 ? -3.626 -16.181 15.078 1.00 86.25 193 VAL A N 1
ATOM 1473 C CA . VAL A 1 193 ? -4.074 -15.317 13.987 1.00 86.25 193 VAL A CA 1
ATOM 1474 C C . VAL A 1 193 ? -3.044 -15.314 12.859 1.00 86.25 193 VAL A C 1
ATOM 1476 O O . VAL A 1 193 ? -1.864 -15.035 13.076 1.00 86.25 193 VAL A O 1
ATOM 1479 N N . GLN A 1 194 ? -3.495 -15.635 11.651 1.00 89.75 194 GLN A N 1
ATOM 1480 C CA . GLN A 1 194 ? -2.681 -15.642 10.445 1.00 89.75 194 GLN A CA 1
ATOM 1481 C C . GLN A 1 194 ? -2.666 -14.248 9.835 1.00 89.75 194 GLN A C 1
ATOM 1483 O O . GLN A 1 194 ? -3.713 -13.694 9.506 1.00 89.75 194 GLN A O 1
ATOM 1488 N N . VAL A 1 195 ? -1.470 -13.684 9.686 1.00 91.31 195 VAL A N 1
ATOM 1489 C CA . VAL A 1 195 ? -1.256 -12.334 9.164 1.00 91.31 195 VAL A CA 1
ATOM 1490 C C . VAL A 1 195 ? -0.030 -12.338 8.260 1.00 91.31 195 VAL A C 1
ATOM 1492 O O . VAL A 1 195 ? 0.976 -12.978 8.571 1.00 91.31 195 VAL A O 1
ATOM 1495 N N . ARG A 1 196 ? -0.085 -11.606 7.144 1.00 89.88 196 ARG A N 1
ATOM 1496 C CA . ARG A 1 196 ? 1.104 -11.353 6.323 1.00 89.88 196 ARG A CA 1
ATOM 1497 C C . ARG A 1 196 ? 1.988 -10.321 7.013 1.00 89.88 196 ARG A C 1
ATOM 1499 O O . ARG A 1 196 ? 1.561 -9.193 7.238 1.00 89.88 196 ARG A O 1
ATOM 1506 N N . GLU A 1 197 ? 3.228 -10.697 7.302 1.00 89.31 197 GLU A N 1
ATOM 1507 C CA . GLU A 1 197 ? 4.183 -9.834 8.008 1.00 89.31 197 GLU A CA 1
ATOM 1508 C C . GLU A 1 197 ? 4.409 -8.492 7.292 1.00 89.31 197 GLU A C 1
ATOM 1510 O O . GLU A 1 197 ? 4.387 -7.446 7.930 1.00 89.31 197 GLU A O 1
ATOM 1515 N N . GLU A 1 198 ? 4.538 -8.496 5.963 1.00 87.94 198 GLU A N 1
ATOM 1516 C CA . GLU A 1 198 ? 4.713 -7.272 5.165 1.00 87.94 198 GLU A CA 1
ATOM 1517 C C . GLU A 1 198 ? 3.531 -6.297 5.276 1.00 87.94 198 GLU A C 1
ATOM 1519 O O . GLU A 1 198 ? 3.737 -5.086 5.370 1.00 87.94 198 GLU A O 1
ATOM 1524 N N . ASP A 1 199 ? 2.302 -6.818 5.328 1.00 90.88 199 ASP A N 1
ATOM 1525 C CA . ASP A 1 199 ? 1.099 -6.000 5.462 1.00 90.88 199 ASP A CA 1
ATOM 1526 C C . ASP A 1 199 ? 1.017 -5.435 6.884 1.00 90.88 199 ASP A C 1
ATOM 1528 O O . ASP A 1 199 ? 0.683 -4.266 7.067 1.00 90.88 199 ASP A O 1
ATOM 1532 N N . ALA A 1 200 ? 1.377 -6.236 7.896 1.00 94.25 200 ALA A N 1
ATOM 1533 C CA . ALA A 1 200 ? 1.413 -5.795 9.289 1.00 94.25 200 ALA A CA 1
ATOM 1534 C C . ALA A 1 200 ? 2.459 -4.693 9.501 1.00 94.25 200 ALA A C 1
ATOM 1536 O O . ALA A 1 200 ? 2.170 -3.677 10.133 1.00 94.25 200 ALA A O 1
ATOM 1537 N N . LEU A 1 201 ? 3.654 -4.860 8.928 1.00 94.56 201 LEU A N 1
ATOM 1538 C CA . LEU A 1 201 ? 4.717 -3.861 8.974 1.00 94.56 201 LEU A CA 1
ATOM 1539 C C . LEU A 1 201 ? 4.269 -2.554 8.319 1.00 94.56 201 LEU A C 1
ATOM 1541 O O . LEU A 1 201 ? 4.426 -1.493 8.924 1.00 94.56 201 LEU A O 1
ATOM 1545 N N . LEU A 1 202 ? 3.690 -2.610 7.115 1.00 95.06 202 LEU A N 1
ATOM 1546 C CA . LEU A 1 202 ? 3.193 -1.418 6.426 1.00 95.06 202 LEU A CA 1
ATOM 1547 C C . LEU A 1 202 ? 2.074 -0.732 7.223 1.00 95.06 202 LEU A C 1
ATOM 1549 O O . LEU A 1 202 ? 2.088 0.490 7.379 1.00 95.06 202 LEU A O 1
ATOM 1553 N N . PHE A 1 203 ? 1.144 -1.512 7.777 1.00 96.94 203 PHE A N 1
ATOM 1554 C CA . PHE A 1 203 ? 0.052 -1.015 8.613 1.00 96.94 203 PHE A CA 1
ATOM 1555 C C . PHE A 1 203 ? 0.566 -0.277 9.857 1.00 96.94 203 PHE A C 1
ATOM 1557 O O . PHE A 1 203 ? 0.116 0.836 10.153 1.00 96.94 203 PHE A O 1
ATOM 1564 N N . CYS A 1 204 ? 1.543 -0.859 10.557 1.00 97.19 204 CYS A N 1
ATOM 1565 C CA . CYS A 1 204 ? 2.193 -0.234 11.706 1.00 97.19 204 CYS A CA 1
ATOM 1566 C C . CYS A 1 204 ? 2.985 1.016 11.305 1.00 97.19 204 CYS A C 1
ATOM 1568 O O . CYS A 1 204 ? 2.866 2.044 11.969 1.00 97.19 204 CYS A O 1
ATOM 1570 N N . ALA A 1 205 ? 3.748 0.967 10.209 1.00 97.00 205 ALA A N 1
ATOM 1571 C CA . ALA A 1 205 ? 4.542 2.098 9.737 1.00 97.00 205 ALA A CA 1
ATOM 1572 C C . ALA A 1 205 ? 3.667 3.320 9.414 1.00 97.00 205 ALA A C 1
ATOM 1574 O O . ALA A 1 205 ? 4.005 4.432 9.816 1.00 97.00 205 ALA A O 1
ATOM 1575 N N . VAL A 1 206 ? 2.518 3.127 8.755 1.00 97.56 206 VAL A N 1
ATOM 1576 C CA . VAL A 1 206 ? 1.578 4.215 8.426 1.00 97.56 206 VAL A CA 1
ATOM 1577 C C . VAL A 1 206 ? 1.031 4.893 9.686 1.00 97.56 206 VAL A C 1
ATOM 1579 O O . VAL A 1 206 ? 1.113 6.115 9.819 1.00 97.56 206 VAL A O 1
ATOM 1582 N N . LEU A 1 207 ? 0.516 4.117 10.642 1.00 96.81 207 LEU A N 1
ATOM 1583 C CA . LEU A 1 207 ? -0.025 4.654 11.897 1.00 96.81 207 LEU A CA 1
ATOM 1584 C C . LEU A 1 207 ? 1.054 5.314 12.767 1.00 96.81 207 LEU A C 1
ATOM 1586 O O . LEU A 1 207 ? 0.817 6.360 13.382 1.00 96.81 207 LEU A O 1
ATOM 1590 N N . ALA A 1 208 ? 2.249 4.724 12.807 1.00 96.94 208 ALA A N 1
ATOM 1591 C CA . ALA A 1 208 ? 3.384 5.274 13.533 1.00 96.94 208 ALA A CA 1
ATOM 1592 C C . ALA A 1 208 ? 3.855 6.590 12.905 1.00 96.94 208 ALA A C 1
ATOM 1594 O O . ALA A 1 208 ? 4.126 7.538 13.635 1.00 96.94 208 ALA A O 1
ATOM 1595 N N . ALA A 1 209 ? 3.884 6.695 11.573 1.00 96.44 209 ALA A N 1
ATOM 1596 C CA . ALA A 1 209 ? 4.234 7.934 10.884 1.00 96.44 209 ALA A CA 1
ATOM 1597 C C . ALA A 1 209 ? 3.225 9.058 11.181 1.00 96.44 209 ALA A C 1
ATOM 1599 O O . ALA A 1 209 ? 3.633 10.181 11.480 1.00 96.44 209 ALA A O 1
ATOM 1600 N N . GLY A 1 210 ? 1.920 8.757 11.188 1.00 94.50 210 GLY A N 1
ATOM 1601 C CA . GLY A 1 210 ? 0.885 9.715 11.607 1.00 94.50 210 GLY A CA 1
ATOM 1602 C C . GLY A 1 210 ? 1.041 10.174 13.056 1.00 94.50 210 GLY A C 1
ATOM 1603 O O . GLY A 1 210 ? 0.835 11.345 13.367 1.00 94.50 210 GLY A O 1
ATOM 1604 N N . THR A 1 211 ? 1.465 9.261 13.934 1.00 93.50 211 THR A N 1
ATOM 1605 C CA . THR A 1 211 ? 1.761 9.553 15.345 1.00 93.50 211 THR A CA 1
ATOM 1606 C C . THR A 1 211 ? 2.998 10.434 15.488 1.00 93.50 211 THR A C 1
ATOM 1608 O O . THR A 1 211 ? 2.980 11.412 16.220 1.00 93.50 211 THR A O 1
ATOM 1611 N N . ALA A 1 212 ? 4.074 10.101 14.779 1.00 94.31 212 ALA A N 1
ATOM 1612 C CA . ALA A 1 212 ? 5.369 10.764 14.886 1.00 94.31 212 ALA A CA 1
ATOM 1613 C C . ALA A 1 212 ? 5.406 12.159 14.238 1.00 94.31 212 ALA A C 1
ATOM 1615 O O . ALA A 1 212 ? 6.374 12.892 14.446 1.00 94.3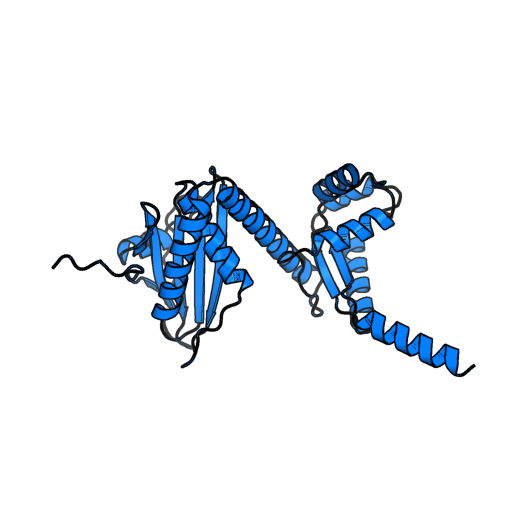1 212 ALA A O 1
ATOM 1616 N N . THR A 1 213 ? 4.390 12.498 13.437 1.00 92.25 213 THR A N 1
ATOM 1617 C CA . THR A 1 213 ? 4.265 13.776 12.716 1.00 92.25 213 THR A CA 1
ATOM 1618 C C . THR A 1 213 ? 3.054 14.605 13.147 1.00 92.25 213 THR A C 1
ATOM 1620 O O . THR A 1 213 ? 2.783 15.632 12.527 1.00 92.25 213 THR A O 1
ATOM 1623 N N . ASP A 1 214 ? 2.314 14.163 14.171 1.00 88.88 214 ASP A N 1
ATOM 1624 C CA . ASP A 1 214 ? 1.071 14.785 14.650 1.00 88.88 214 ASP A CA 1
ATOM 1625 C C . ASP A 1 214 ? 0.009 15.015 13.553 1.00 88.88 214 ASP A C 1
ATOM 1627 O O . ASP A 1 214 ? -0.885 15.851 13.687 1.00 88.88 214 ASP A O 1
ATOM 1631 N N . GLY A 1 215 ? 0.071 14.260 12.451 1.00 85.31 215 GLY A N 1
ATOM 1632 C CA . GLY A 1 215 ? -0.866 14.392 11.332 1.00 85.31 215 GLY A CA 1
ATOM 1633 C C . GLY A 1 215 ? -2.224 13.726 11.576 1.00 85.31 215 GLY A C 1
ATOM 1634 O O . GLY A 1 215 ? -3.152 13.894 10.783 1.00 85.31 215 GLY A O 1
ATOM 1635 N N . GLY A 1 216 ? -2.359 12.982 12.676 1.00 88.06 216 GLY A N 1
ATOM 1636 C CA . GLY A 1 216 ? -3.560 12.219 12.999 1.00 88.06 216 GLY A CA 1
ATOM 1637 C C . GLY A 1 216 ? -3.732 10.983 12.111 1.00 88.06 216 GLY A C 1
ATOM 1638 O O . GLY A 1 216 ? -2.868 10.621 11.310 1.00 88.06 216 GLY A O 1
ATOM 1639 N N . GLY A 1 217 ? -4.857 10.295 12.291 1.00 91.94 217 GLY A N 1
ATOM 1640 C CA . GLY A 1 217 ? -5.142 9.041 11.605 1.00 91.94 217 GLY A CA 1
ATOM 1641 C C . GLY A 1 217 ? -6.186 8.204 12.328 1.00 91.94 217 GLY A C 1
ATOM 1642 O O . GLY A 1 217 ? -6.826 8.658 13.277 1.00 91.94 217 GLY A O 1
ATOM 1643 N N . GLY A 1 218 ? -6.351 6.964 11.895 1.00 93.69 218 GLY A N 1
ATOM 1644 C CA . GLY A 1 218 ? -7.270 6.021 12.510 1.00 93.69 218 GLY A CA 1
ATOM 1645 C C . GLY A 1 218 ? -7.177 4.640 11.886 1.00 93.69 218 GLY A C 1
ATOM 1646 O O . GLY A 1 218 ? -6.474 4.424 10.900 1.00 93.69 218 GLY A O 1
ATOM 1647 N N . ALA A 1 219 ? -7.897 3.701 12.482 1.00 95.69 219 ALA A N 1
ATOM 1648 C CA . ALA A 1 219 ? -8.008 2.338 11.996 1.00 95.69 219 ALA A CA 1
ATOM 1649 C C . ALA A 1 219 ? -9.463 1.879 12.053 1.00 95.69 219 ALA A C 1
ATOM 1651 O O . ALA A 1 219 ? -10.211 2.247 12.958 1.00 95.69 219 ALA A O 1
ATOM 1652 N N . VAL A 1 220 ? -9.851 1.043 11.101 1.00 94.88 220 VAL A N 1
ATOM 1653 C CA . VAL A 1 220 ? -11.154 0.386 11.050 1.00 94.88 220 VAL A CA 1
ATOM 1654 C C . VAL A 1 220 ? -10.926 -1.107 10.908 1.00 94.88 220 VAL A C 1
ATOM 1656 O O . VAL A 1 220 ? -10.130 -1.532 10.079 1.00 94.88 220 VAL A O 1
ATOM 1659 N N . LEU A 1 221 ? -11.640 -1.891 11.706 1.00 95.44 221 LEU A N 1
ATOM 1660 C CA . LEU A 1 221 ? -11.689 -3.345 11.637 1.00 95.44 221 LEU A CA 1
ATOM 1661 C C . LEU A 1 221 ? -13.074 -3.756 11.155 1.00 95.44 221 LEU A C 1
ATOM 1663 O O . LEU A 1 221 ? -14.071 -3.439 11.806 1.00 95.44 221 LEU A O 1
ATOM 1667 N N . ARG A 1 222 ? -13.129 -4.508 10.058 1.00 94.94 222 ARG A N 1
ATOM 1668 C CA . ARG A 1 222 ? -14.312 -5.260 9.637 1.00 94.94 222 ARG A CA 1
ATOM 1669 C C . ARG A 1 222 ? -14.071 -6.741 9.906 1.00 94.94 222 ARG A C 1
ATOM 1671 O O . ARG A 1 222 ? -13.095 -7.293 9.412 1.00 94.94 222 ARG A O 1
ATOM 1678 N N . THR A 1 223 ? -14.964 -7.374 10.655 1.00 94.50 223 THR A N 1
ATOM 1679 C CA . THR A 1 223 ? -14.903 -8.804 10.982 1.00 94.50 223 THR A CA 1
ATOM 1680 C C . THR A 1 223 ? -16.081 -9.537 10.361 1.00 94.50 223 THR A C 1
ATOM 1682 O O . THR A 1 223 ? -17.229 -9.118 10.525 1.00 94.50 223 THR A O 1
ATOM 1685 N N . ARG A 1 224 ? -15.793 -10.669 9.719 1.00 93.25 224 ARG A N 1
ATOM 1686 C CA . ARG A 1 224 ? -16.774 -11.640 9.235 1.00 93.25 224 ARG A CA 1
ATOM 1687 C C . ARG A 1 224 ? -16.560 -12.975 9.937 1.00 93.25 224 ARG A C 1
ATOM 1689 O O . ARG A 1 224 ? -15.495 -13.566 9.806 1.00 93.25 224 ARG A O 1
ATOM 1696 N N . THR A 1 225 ? -17.568 -13.459 10.655 1.00 87.69 225 THR A N 1
ATOM 1697 C CA . THR A 1 225 ? -17.463 -14.688 11.463 1.00 87.69 225 THR A CA 1
ATOM 1698 C C . THR A 1 225 ? -17.955 -15.942 10.741 1.00 87.69 225 THR A C 1
ATOM 1700 O O . THR A 1 225 ? -17.638 -17.047 11.169 1.00 87.69 225 THR A O 1
ATOM 1703 N N . GLY A 1 226 ? -18.697 -15.808 9.636 1.00 82.25 226 GLY A N 1
ATOM 1704 C CA . GLY A 1 226 ? -19.051 -16.940 8.783 1.00 82.25 226 GLY A CA 1
ATOM 1705 C C . GLY A 1 226 ? -20.082 -16.618 7.695 1.00 82.25 226 GLY A C 1
ATOM 1706 O O . GLY A 1 226 ? -20.557 -15.487 7.574 1.00 82.25 226 GLY A O 1
ATOM 1707 N N . PRO A 1 227 ? -20.457 -17.606 6.868 1.00 79.75 227 PRO A N 1
ATOM 1708 C CA . PRO A 1 227 ? -21.494 -17.430 5.856 1.00 79.75 227 PRO A CA 1
ATOM 1709 C C . PRO A 1 227 ? -22.846 -17.056 6.484 1.00 79.75 227 PRO A C 1
ATOM 1711 O O . PRO A 1 227 ? -23.342 -17.747 7.370 1.00 79.75 227 PRO A O 1
ATOM 1714 N N . GLY A 1 228 ? -23.458 -15.965 6.016 1.00 78.88 228 GLY A N 1
ATOM 1715 C CA . GLY A 1 228 ? -24.766 -15.497 6.495 1.00 78.88 228 GLY A CA 1
ATOM 1716 C C . GLY A 1 228 ? -24.742 -14.710 7.813 1.00 78.88 228 GLY A C 1
ATOM 1717 O O . GLY A 1 228 ? -25.789 -14.207 8.222 1.00 78.88 228 GLY A O 1
ATOM 1718 N N . SER A 1 229 ? -23.580 -14.555 8.461 1.00 85.25 229 SER A N 1
ATOM 1719 C CA . SER A 1 229 ? -23.424 -13.622 9.583 1.00 85.25 229 SER A CA 1
ATOM 1720 C C . SER A 1 229 ? -23.388 -12.178 9.085 1.00 85.25 229 SER A C 1
ATOM 1722 O O . SER A 1 229 ? -22.856 -11.912 8.007 1.00 85.25 229 SER A O 1
ATOM 1724 N N . ARG A 1 230 ? -23.896 -11.241 9.891 1.00 90.88 230 ARG A N 1
ATOM 1725 C CA . ARG A 1 230 ? -23.691 -9.806 9.656 1.00 90.88 230 ARG A CA 1
ATOM 1726 C C . ARG A 1 230 ? -22.228 -9.454 9.913 1.00 90.88 230 ARG A C 1
ATOM 1728 O O . ARG A 1 230 ? -21.646 -9.927 10.890 1.00 90.88 230 ARG A O 1
ATOM 1735 N N . ASP A 1 231 ? -21.650 -8.624 9.055 1.00 92.62 231 ASP A N 1
ATOM 1736 C CA . ASP A 1 231 ? -20.286 -8.139 9.258 1.00 92.62 231 ASP A CA 1
ATOM 1737 C C . ASP A 1 231 ? -20.287 -7.143 10.427 1.00 92.62 231 ASP A C 1
ATOM 1739 O O . ASP A 1 231 ? -21.201 -6.334 10.561 1.00 92.62 231 ASP A O 1
ATOM 1743 N N . THR A 1 232 ? -19.269 -7.176 11.284 1.00 94.25 232 THR A N 1
ATOM 1744 C CA . THR A 1 232 ? -19.116 -6.198 12.373 1.00 94.25 232 THR A CA 1
ATOM 1745 C C . THR A 1 232 ? -18.029 -5.198 12.020 1.00 94.25 232 THR A C 1
ATOM 1747 O O . THR A 1 232 ? -16.920 -5.606 11.684 1.00 94.25 232 THR A O 1
ATOM 1750 N N . VAL A 1 233 ? -18.316 -3.902 12.145 1.00 94.81 233 VAL A N 1
ATOM 1751 C CA . VAL A 1 233 ? -17.340 -2.824 11.940 1.00 94.81 233 VAL A CA 1
ATOM 1752 C C . VAL A 1 233 ? -17.055 -2.118 13.262 1.00 94.81 233 VAL A C 1
ATOM 1754 O O . VAL A 1 233 ? -17.979 -1.737 13.980 1.00 94.81 233 VAL A O 1
ATOM 1757 N N . ARG A 1 234 ? -15.770 -1.934 13.576 1.00 96.00 234 ARG A N 1
ATOM 1758 C CA . ARG A 1 234 ? -15.261 -1.186 14.736 1.00 96.00 234 ARG A CA 1
ATOM 1759 C C . ARG A 1 234 ? -14.198 -0.194 14.284 1.00 96.00 234 ARG A C 1
ATOM 1761 O O . ARG A 1 234 ? -13.489 -0.465 13.319 1.00 96.00 234 ARG A O 1
ATOM 1768 N N . GLY A 1 235 ? -14.068 0.929 14.983 1.00 95.50 235 GLY A N 1
ATOM 1769 C CA . GLY A 1 235 ? -13.125 1.985 14.619 1.00 95.50 235 GLY A CA 1
ATOM 1770 C C . GLY A 1 235 ? -12.325 2.523 15.798 1.00 95.50 235 GLY A C 1
ATOM 1771 O O . GLY A 1 235 ? -12.772 2.488 16.947 1.00 95.50 235 GLY A O 1
ATOM 1772 N N . TRP A 1 236 ? -11.150 3.054 15.479 1.00 96.44 236 TRP A N 1
ATOM 1773 C CA . TRP A 1 236 ? -10.257 3.770 16.378 1.00 96.44 236 TRP A CA 1
ATOM 1774 C C . TRP A 1 236 ? -9.751 5.030 15.692 1.00 96.44 236 TRP A C 1
ATOM 1776 O O . TRP A 1 236 ? -9.505 5.040 14.487 1.00 96.44 236 TRP A O 1
ATOM 1786 N N . ILE A 1 237 ? -9.552 6.078 16.478 1.00 95.12 237 ILE A N 1
ATOM 1787 C CA . ILE A 1 237 ? -8.965 7.336 16.032 1.00 95.12 237 ILE A CA 1
ATOM 1788 C C . ILE A 1 237 ? -7.637 7.559 16.741 1.00 95.12 237 ILE A C 1
ATOM 1790 O O . ILE A 1 237 ? -7.500 7.287 17.933 1.00 95.12 237 ILE A O 1
ATOM 1794 N N . LEU A 1 238 ? -6.655 8.055 16.002 1.00 92.12 238 LEU A N 1
ATOM 1795 C CA . LEU A 1 238 ? -5.369 8.441 16.546 1.00 92.12 238 LEU A CA 1
ATOM 1796 C C . LEU A 1 238 ? -5.489 9.828 17.187 1.00 92.12 238 LEU A C 1
ATOM 1798 O O . LEU A 1 238 ? -5.700 10.824 16.495 1.00 92.12 238 LEU A O 1
ATOM 1802 N N . ARG A 1 239 ? -5.367 9.880 18.513 1.00 88.19 239 ARG A N 1
ATOM 1803 C CA . ARG A 1 239 ? -5.378 11.108 19.320 1.00 88.19 239 ARG A CA 1
ATOM 1804 C C . ARG A 1 239 ? -4.251 11.050 20.340 1.00 88.19 239 ARG A C 1
ATOM 1806 O O . ARG A 1 239 ? -4.055 10.014 20.977 1.00 88.19 239 ARG A O 1
ATOM 1813 N N . ASP A 1 240 ? -3.503 12.142 20.460 1.00 84.56 240 ASP A N 1
ATOM 1814 C CA . ASP A 1 240 ? -2.386 12.278 21.407 1.00 84.56 240 ASP A CA 1
ATOM 1815 C C . ASP A 1 240 ? -1.391 11.099 21.325 1.00 84.56 240 ASP A C 1
ATOM 1817 O O . ASP A 1 240 ? -0.937 10.542 22.326 1.00 84.56 240 ASP A O 1
ATOM 1821 N N . GLY A 1 241 ? -1.122 10.647 20.094 1.00 85.00 241 GLY A N 1
ATOM 1822 C CA . GLY A 1 241 ? -0.247 9.511 19.803 1.00 85.00 241 GLY A CA 1
ATOM 1823 C C . GLY A 1 241 ? -0.740 8.156 20.321 1.00 85.00 241 GLY A C 1
ATOM 1824 O O . GLY A 1 241 ? 0.069 7.270 20.604 1.00 85.00 241 GLY A O 1
ATOM 1825 N N . THR A 1 242 ? -2.052 7.981 20.489 1.00 89.62 242 THR A N 1
ATOM 1826 C CA . THR A 1 242 ? -2.679 6.715 20.900 1.00 89.62 242 THR A CA 1
ATOM 1827 C C . THR A 1 242 ? -3.933 6.419 20.080 1.00 89.62 242 THR A C 1
ATOM 1829 O O . THR A 1 242 ? -4.676 7.329 19.715 1.00 89.62 242 THR A O 1
ATOM 1832 N N . LEU A 1 243 ? -4.186 5.140 19.787 1.00 93.31 243 LEU A N 1
ATOM 1833 C CA . LEU A 1 243 ? -5.436 4.706 19.161 1.00 93.31 243 LEU A CA 1
ATOM 1834 C C . LEU A 1 243 ? -6.539 4.608 20.217 1.00 93.31 243 LEU A C 1
ATOM 1836 O O . LEU A 1 243 ? -6.553 3.696 21.046 1.00 93.31 243 LEU A O 1
ATOM 1840 N N . GLN A 1 244 ? -7.478 5.545 20.169 1.00 94.44 244 GLN A N 1
ATOM 1841 C CA . GLN A 1 244 ? -8.633 5.593 21.055 1.00 94.44 244 GLN A CA 1
ATOM 1842 C C . GLN A 1 244 ? -9.852 4.970 20.363 1.00 94.44 244 GLN A C 1
ATOM 1844 O O . GLN A 1 244 ? -10.100 5.276 19.194 1.00 94.44 244 GLN A O 1
ATOM 1849 N N . PRO A 1 245 ? -10.621 4.098 21.040 1.00 96.25 245 PRO A N 1
ATOM 1850 C CA . PRO A 1 245 ? -11.793 3.473 20.441 1.00 96.25 245 PRO A CA 1
ATOM 1851 C C . PRO A 1 245 ? -12.882 4.507 20.157 1.00 96.25 245 PRO A C 1
ATOM 1853 O O . PRO A 1 245 ? -13.206 5.328 21.015 1.00 96.25 245 PRO A O 1
ATOM 1856 N N . LEU A 1 246 ? -13.475 4.421 18.970 1.00 95.81 246 LEU A N 1
ATOM 1857 C CA . LEU A 1 246 ? -14.680 5.163 18.615 1.00 95.81 246 LEU A CA 1
ATOM 1858 C C . LEU A 1 246 ? -15.915 4.474 19.203 1.00 95.81 246 LEU A C 1
ATOM 1860 O O . LEU A 1 246 ? -15.960 3.246 19.309 1.00 95.81 246 LEU A O 1
ATOM 1864 N N . ASN A 1 247 ? -16.935 5.246 19.564 1.00 94.50 247 ASN A N 1
ATOM 1865 C CA . ASN A 1 247 ? -18.237 4.700 19.951 1.00 94.50 247 ASN A CA 1
ATOM 1866 C C . ASN A 1 247 ? -19.088 4.303 18.724 1.00 94.50 247 ASN A C 1
ATOM 1868 O O . ASN A 1 247 ? -18.760 4.664 17.596 1.00 94.50 247 ASN A O 1
ATOM 1872 N N . GLU A 1 248 ? -20.194 3.574 18.927 1.00 92.56 248 GLU A N 1
ATOM 1873 C CA . GLU A 1 248 ? -21.068 3.103 17.831 1.00 92.56 248 GLU A CA 1
ATOM 1874 C C . GLU A 1 248 ? -21.509 4.228 16.875 1.00 92.56 248 GLU A C 1
ATOM 1876 O O . GLU A 1 248 ? -21.491 4.038 15.660 1.00 92.56 248 GLU A O 1
ATOM 1881 N N . ALA A 1 249 ? -21.852 5.410 17.400 1.00 88.88 249 ALA A N 1
ATOM 1882 C CA . ALA A 1 249 ? -22.293 6.546 16.591 1.00 88.88 249 ALA A CA 1
ATOM 1883 C C . ALA A 1 249 ? -21.139 7.182 15.801 1.00 88.88 249 ALA A C 1
ATOM 1885 O O . ALA A 1 249 ? -21.313 7.554 14.643 1.00 88.88 249 ALA A O 1
ATOM 1886 N N . GLU A 1 250 ? -19.951 7.280 16.398 1.00 90.88 250 GLU A N 1
ATOM 1887 C CA . GLU A 1 250 ? -18.747 7.754 15.709 1.00 90.88 250 GLU A CA 1
ATOM 1888 C C . GLU A 1 250 ? -18.333 6.798 14.584 1.00 90.88 250 GLU A C 1
ATOM 1890 O O . GLU A 1 250 ? -18.010 7.253 13.488 1.00 90.88 250 GLU A O 1
ATOM 1895 N N . VAL A 1 251 ? -18.396 5.483 14.821 1.00 89.38 251 VAL A N 1
ATOM 1896 C CA . VAL A 1 251 ? -18.121 4.465 13.796 1.00 89.38 251 VAL A CA 1
ATOM 1897 C C . VAL A 1 251 ? -19.149 4.544 12.666 1.00 89.38 251 VAL A C 1
ATOM 1899 O O . VAL A 1 251 ? -18.766 4.546 11.498 1.00 89.38 251 VAL A O 1
ATOM 1902 N N . PHE A 1 252 ? -20.439 4.658 12.997 1.00 85.56 252 PHE A N 1
ATOM 1903 C CA . PHE A 1 252 ? -21.506 4.823 12.009 1.00 85.56 252 PHE A CA 1
ATOM 1904 C C . PHE A 1 252 ? -21.286 6.066 11.140 1.00 85.56 252 PHE A C 1
ATOM 1906 O O . PHE A 1 252 ? -21.284 5.963 9.915 1.00 85.56 252 PHE A O 1
ATOM 1913 N N . ASN A 1 253 ? -21.041 7.224 11.761 1.00 83.06 253 ASN A N 1
ATOM 1914 C CA . ASN A 1 253 ? -20.819 8.481 11.046 1.00 83.06 253 ASN A CA 1
ATOM 1915 C C . ASN A 1 253 ? -19.586 8.409 10.144 1.00 83.06 253 ASN A C 1
ATOM 1917 O O . ASN A 1 253 ? -19.657 8.819 8.989 1.00 83.06 253 ASN A O 1
ATOM 1921 N N . ALA A 1 254 ? -18.476 7.857 10.641 1.00 79.94 254 ALA A N 1
ATOM 1922 C CA . ALA A 1 254 ? -17.253 7.715 9.857 1.00 79.94 254 ALA A CA 1
ATOM 1923 C C . ALA A 1 254 ? -17.453 6.818 8.622 1.00 79.94 254 ALA A C 1
ATOM 1925 O O . ALA A 1 254 ? -16.916 7.116 7.562 1.00 79.94 254 ALA A O 1
ATOM 1926 N N . TYR A 1 255 ? -18.241 5.743 8.739 1.00 78.62 255 TYR A N 1
ATOM 1927 C CA . TYR A 1 255 ? -18.496 4.814 7.632 1.00 78.62 255 TYR A CA 1
ATOM 1928 C C . TYR A 1 255 ? -19.564 5.312 6.649 1.00 78.62 255 TYR A C 1
ATOM 1930 O O . TYR A 1 255 ? -19.567 4.925 5.484 1.00 78.62 255 TYR A O 1
ATOM 1938 N N . CYS A 1 256 ? -20.472 6.166 7.118 1.00 81.69 256 CYS A N 1
ATOM 1939 C CA . CYS A 1 256 ? -21.539 6.769 6.322 1.00 81.69 256 CYS A CA 1
ATOM 1940 C C . CYS A 1 256 ? -21.165 8.172 5.823 1.00 81.69 256 CYS A C 1
ATOM 1942 O O . CYS A 1 256 ? -22.053 8.969 5.538 1.00 81.69 256 CYS A O 1
ATOM 1944 N N . THR A 1 257 ? -19.871 8.493 5.733 1.00 76.88 257 THR A N 1
ATOM 1945 C CA . THR A 1 257 ? -19.371 9.765 5.196 1.00 76.88 257 THR A CA 1
ATOM 1946 C C . THR A 1 257 ? -18.334 9.484 4.118 1.00 76.88 257 THR A C 1
ATOM 1948 O O . THR A 1 257 ? -17.378 8.739 4.333 1.00 76.88 257 THR A O 1
ATOM 1951 N N . ASP A 1 258 ? -18.501 10.093 2.950 1.00 71.19 258 ASP A N 1
ATOM 1952 C CA . ASP A 1 258 ? -17.535 10.009 1.868 1.00 71.19 258 ASP A CA 1
ATOM 1953 C C . ASP A 1 258 ? -16.242 10.730 2.265 1.00 71.19 258 ASP A C 1
ATOM 1955 O O . ASP A 1 258 ? -16.215 11.935 2.497 1.00 71.19 258 ASP A O 1
ATOM 1959 N N . HIS A 1 259 ? -15.144 9.985 2.345 1.00 63.38 259 HIS A N 1
ATOM 1960 C CA . HIS A 1 259 ? -13.854 10.510 2.790 1.00 63.38 259 HIS A CA 1
ATOM 1961 C C . HIS A 1 259 ? -13.241 11.572 1.854 1.00 63.38 259 HIS A C 1
ATOM 1963 O O . HIS A 1 259 ? -12.313 12.266 2.267 1.00 63.38 259 HIS A O 1
ATOM 1969 N N . ARG A 1 260 ? -13.717 11.706 0.605 1.00 55.50 260 ARG A N 1
ATOM 1970 C CA . ARG A 1 260 ? -13.232 12.706 -0.364 1.00 55.50 260 ARG A CA 1
ATOM 1971 C C . ARG A 1 260 ? -14.079 13.974 -0.368 1.00 55.50 260 ARG A C 1
ATOM 1973 O O . ARG A 1 260 ? -13.535 15.055 -0.568 1.00 55.50 260 ARG A O 1
ATOM 1980 N N . THR A 1 261 ? -15.391 13.846 -0.201 1.00 71.94 261 THR A N 1
ATOM 1981 C CA . THR A 1 261 ? -16.364 14.942 -0.368 1.00 71.94 261 THR A CA 1
ATOM 1982 C C . THR A 1 261 ? -17.006 15.388 0.944 1.00 71.94 261 THR A C 1
ATOM 1984 O O . THR A 1 261 ? -17.494 16.511 1.033 1.00 71.94 261 THR A O 1
ATOM 1987 N N . GLY A 1 262 ? -16.986 14.539 1.974 1.00 70.56 262 GLY A N 1
ATOM 1988 C CA . GLY A 1 262 ? -17.693 14.750 3.236 1.00 70.56 262 GLY A CA 1
ATOM 1989 C C . GLY A 1 262 ? -19.203 14.515 3.145 1.00 70.56 262 GLY A C 1
ATOM 1990 O O . GLY A 1 262 ? -19.914 14.776 4.116 1.00 70.56 262 GLY A O 1
ATOM 1991 N N . GLU A 1 263 ? -19.712 14.053 2.000 1.00 74.69 263 GLU A N 1
ATOM 1992 C CA . GLU A 1 263 ? -21.142 13.823 1.804 1.00 74.69 263 GLU A CA 1
ATOM 1993 C C . GLU A 1 263 ? -21.614 12.533 2.496 1.00 74.69 263 GLU A C 1
ATOM 1995 O O . GLU A 1 263 ? -20.861 11.557 2.566 1.00 74.69 263 GLU A O 1
ATOM 2000 N N . PRO A 1 264 ? -22.862 12.483 2.997 1.00 77.19 264 PRO A N 1
ATOM 2001 C CA . PRO A 1 264 ? -23.408 11.263 3.572 1.00 77.19 264 PRO A CA 1
ATOM 2002 C C . PRO A 1 264 ? -23.509 10.128 2.544 1.00 77.19 264 PRO A C 1
ATOM 2004 O O . PRO A 1 264 ? -24.125 10.280 1.489 1.00 77.19 264 PRO A O 1
ATOM 2007 N N . ILE A 1 265 ? -22.976 8.961 2.896 1.00 82.88 265 ILE A N 1
ATOM 2008 C CA . ILE A 1 265 ? -23.150 7.699 2.173 1.00 82.88 265 ILE A CA 1
ATOM 2009 C C . ILE A 1 265 ? -24.212 6.870 2.902 1.00 82.88 265 ILE A C 1
ATOM 2011 O O . ILE A 1 265 ? -24.247 6.821 4.131 1.00 82.88 265 ILE A O 1
ATOM 2015 N N . ALA A 1 266 ? -25.089 6.204 2.149 1.00 79.75 266 ALA A N 1
ATOM 2016 C CA . ALA A 1 266 ? -26.075 5.303 2.735 1.00 79.75 266 ALA A CA 1
ATOM 2017 C C . ALA A 1 266 ? -25.387 4.132 3.473 1.00 79.75 266 ALA A C 1
ATOM 2019 O O . ALA A 1 266 ? -24.450 3.543 2.929 1.00 79.75 266 ALA A O 1
ATOM 2020 N N . PRO A 1 267 ? -25.856 3.756 4.678 1.00 81.50 267 PRO A N 1
ATOM 2021 C CA . PRO A 1 267 ? -25.272 2.648 5.422 1.00 81.50 267 PRO A CA 1
ATOM 2022 C C . PRO A 1 267 ? -25.415 1.327 4.660 1.00 81.50 267 PRO A C 1
ATOM 2024 O O . PRO A 1 267 ? -26.447 1.050 4.044 1.00 81.50 267 PRO A O 1
ATOM 2027 N N . GLU A 1 268 ? -24.385 0.488 4.741 1.00 83.69 268 GLU A N 1
ATOM 2028 C CA . GLU A 1 268 ? -24.364 -0.814 4.078 1.00 83.69 268 GLU A CA 1
ATOM 2029 C C . GLU A 1 268 ? -25.309 -1.799 4.789 1.00 83.69 268 GLU A C 1
ATOM 2031 O O . GLU A 1 268 ? -25.285 -1.965 6.013 1.00 83.69 268 GLU A O 1
ATOM 2036 N N . HIS A 1 269 ? -26.156 -2.485 4.020 1.00 83.50 269 HIS A N 1
ATOM 2037 C CA . HIS A 1 269 ? -27.032 -3.517 4.568 1.00 83.50 269 HIS A CA 1
ATOM 2038 C C . HIS A 1 269 ? -26.227 -4.728 5.056 1.00 83.50 269 HIS A C 1
ATOM 2040 O O . HIS A 1 269 ? -25.326 -5.206 4.376 1.00 83.50 269 HIS A O 1
ATOM 2046 N N . GLY A 1 270 ? -26.605 -5.275 6.215 1.00 84.44 270 GLY A N 1
ATOM 2047 C CA . GLY A 1 270 ? -25.946 -6.456 6.783 1.00 84.44 270 GLY A CA 1
ATOM 2048 C C . GLY A 1 270 ? -24.666 -6.154 7.567 1.00 84.44 270 GLY A C 1
ATOM 2049 O O . GLY A 1 270 ? -23.946 -7.092 7.902 1.00 84.44 270 GLY A O 1
ATOM 2050 N N . VAL A 1 271 ? -24.410 -4.882 7.888 1.00 90.75 271 VAL A N 1
ATOM 2051 C CA . VAL A 1 271 ? -23.295 -4.444 8.736 1.00 90.75 271 VAL A CA 1
ATOM 2052 C C . VAL A 1 271 ? -23.803 -3.993 10.108 1.00 90.75 271 VAL A C 1
ATOM 2054 O O . VAL A 1 271 ? -24.808 -3.288 10.218 1.00 90.75 271 VAL A O 1
ATOM 2057 N N . ASP A 1 272 ? -23.103 -4.407 11.160 1.00 92.62 272 ASP A N 1
ATOM 2058 C CA . ASP A 1 272 ? -23.295 -3.960 12.536 1.00 92.62 272 ASP A CA 1
ATOM 2059 C C . ASP A 1 272 ? -22.148 -3.033 12.947 1.00 92.62 272 ASP A C 1
ATOM 2061 O O . ASP A 1 272 ? -21.001 -3.458 13.100 1.00 92.62 272 ASP A O 1
ATOM 2065 N N . TYR A 1 273 ? -22.466 -1.757 13.156 1.00 92.69 273 TYR A N 1
ATOM 2066 C CA . TYR A 1 273 ? -21.523 -0.760 13.658 1.00 92.69 273 TYR A CA 1
ATOM 2067 C C . TYR A 1 273 ? -21.419 -0.879 15.176 1.00 92.69 273 TYR A C 1
ATOM 2069 O O . TYR A 1 273 ? -22.411 -0.732 15.889 1.00 92.69 273 TYR A O 1
ATOM 2077 N N . ARG A 1 274 ? -20.221 -1.182 15.676 1.00 94.69 274 ARG A N 1
ATOM 2078 C CA . ARG A 1 274 ? -19.954 -1.426 17.096 1.00 94.69 274 ARG A CA 1
ATOM 2079 C C . ARG A 1 274 ? -18.827 -0.534 17.589 1.00 94.69 274 ARG A C 1
ATOM 2081 O O . ARG A 1 274 ? -17.907 -0.217 16.840 1.00 94.69 274 ARG A O 1
ATOM 2088 N N . SER A 1 275 ? -18.861 -0.187 18.874 1.00 95.00 275 SER A N 1
ATOM 2089 C CA . SER A 1 275 ? -17.769 0.555 19.502 1.00 95.00 275 SER A CA 1
ATOM 2090 C C . SER A 1 275 ? -16.453 -0.209 19.353 1.00 95.00 275 SER A C 1
ATOM 2092 O O . SER A 1 275 ? -16.419 -1.441 19.458 1.00 95.00 275 SER A O 1
ATOM 2094 N N . GLY A 1 276 ? -15.355 0.514 19.155 1.00 94.06 276 GLY A N 1
ATOM 2095 C CA . GLY A 1 276 ? -14.022 -0.032 19.365 1.00 94.06 276 GLY A CA 1
ATOM 2096 C C . GLY A 1 276 ? -13.846 -0.508 20.810 1.00 94.06 276 GLY A C 1
ATOM 2097 O O . GLY A 1 276 ? -14.624 -0.175 21.707 1.00 94.06 276 GLY A O 1
ATOM 2098 N N . PHE A 1 277 ? -12.802 -1.291 21.044 1.00 94.50 277 PHE A N 1
ATOM 2099 C CA . PHE A 1 277 ? -12.386 -1.691 22.387 1.00 94.50 277 PHE A CA 1
ATOM 2100 C C . PHE A 1 277 ? -11.062 -1.005 22.756 1.00 94.50 277 PHE A C 1
ATOM 2102 O O . PHE A 1 277 ? -10.286 -0.663 21.860 1.00 94.50 277 PHE A O 1
ATOM 2109 N N . PRO A 1 278 ? -10.777 -0.778 24.050 1.00 92.56 278 PRO A N 1
ATOM 2110 C CA . PRO A 1 278 ? -9.503 -0.201 24.475 1.00 92.56 278 PRO A CA 1
ATOM 2111 C C . PRO A 1 278 ? -8.311 -1.064 24.031 1.00 92.56 278 PRO A C 1
ATOM 2113 O O . PRO A 1 278 ? -8.345 -2.286 24.202 1.00 92.56 278 PRO A O 1
ATOM 2116 N N . LEU A 1 279 ? -7.277 -0.421 23.476 1.00 89.81 279 LEU A N 1
ATOM 2117 C CA . LEU A 1 279 ? -6.034 -1.064 23.013 1.00 89.81 279 LEU A CA 1
ATOM 2118 C C . LEU A 1 279 ? -4.860 -0.880 23.977 1.00 89.81 279 LEU A C 1
ATOM 2120 O O . LEU A 1 279 ? -3.873 -1.597 23.890 1.00 89.81 279 LEU A O 1
ATOM 2124 N N . THR A 1 280 ? -4.975 0.060 24.908 1.00 80.06 280 THR A N 1
ATOM 2125 C CA . THR A 1 280 ? -4.086 0.182 26.058 1.00 80.06 280 THR A CA 1
ATOM 2126 C C . THR A 1 280 ? -4.827 -0.297 27.298 1.00 80.06 280 THR A C 1
ATOM 2128 O O . THR A 1 280 ? -6.030 -0.056 27.459 1.00 80.06 280 THR A O 1
ATOM 2131 N N . GLU A 1 281 ? -4.127 -0.993 28.188 1.00 58.62 281 GLU A N 1
ATOM 2132 C CA . GLU A 1 281 ? -4.639 -1.187 29.539 1.00 58.62 281 GLU A CA 1
ATOM 2133 C C . GLU A 1 281 ? -4.745 0.199 30.185 1.00 58.62 281 GLU A C 1
ATOM 2135 O O . GLU A 1 281 ? -3.794 0.981 30.154 1.00 58.62 281 GLU A O 1
ATOM 2140 N N . ARG A 1 282 ? -5.916 0.558 30.731 1.00 45.66 282 ARG A N 1
ATOM 2141 C CA . ARG A 1 282 ? -5.961 1.707 31.642 1.00 45.66 282 ARG A CA 1
ATOM 2142 C C . ARG A 1 282 ? -5.071 1.317 32.810 1.00 45.66 282 ARG A C 1
ATOM 2144 O O . ARG A 1 282 ? -5.431 0.387 33.527 1.00 45.66 282 ARG A O 1
ATOM 2151 N N . GLU A 1 283 ? -3.959 2.018 33.011 1.00 38.78 283 GLU A N 1
ATOM 2152 C CA . GLU A 1 283 ? -3.273 2.000 34.299 1.00 38.78 283 GLU A CA 1
ATOM 2153 C C . GLU A 1 283 ? -4.314 2.393 35.350 1.00 38.78 283 GLU A C 1
ATOM 2155 O O . GLU A 1 283 ? -4.764 3.544 35.435 1.00 38.78 283 GLU A O 1
ATOM 2160 N N . GLY A 1 284 ? -4.810 1.381 36.060 1.00 33.75 284 GLY A N 1
ATOM 2161 C CA . GLY A 1 284 ? -5.804 1.541 37.097 1.00 33.75 284 GLY A CA 1
ATOM 2162 C C . GLY A 1 284 ? -5.209 2.431 38.170 1.00 33.75 284 GLY A C 1
ATOM 2163 O O . GLY A 1 284 ? -4.334 2.004 38.915 1.00 33.75 284 GLY A O 1
ATOM 2164 N N . HIS A 1 285 ? -5.682 3.670 38.242 1.00 34.91 285 HIS A N 1
ATOM 2165 C CA . HIS A 1 285 ? -5.524 4.470 39.442 1.00 34.91 285 HIS A CA 1
ATOM 2166 C C . HIS A 1 285 ? -6.425 3.831 40.505 1.00 34.91 285 HIS A C 1
ATOM 2168 O O . HIS A 1 285 ? -7.640 4.045 40.498 1.00 34.91 285 HIS A O 1
ATOM 2174 N N . SER A 1 286 ? -5.836 2.961 41.330 1.00 35.25 286 SER A N 1
ATOM 2175 C CA . SER A 1 286 ? -6.360 2.642 42.663 1.00 35.25 286 SER A CA 1
ATOM 2176 C C . SER A 1 286 ? -6.167 3.822 43.603 1.00 35.25 286 SER A C 1
ATOM 2178 O O . SER A 1 286 ? -5.126 4.505 43.484 1.00 35.25 286 SER A O 1
#

Radius of gyration: 23.31 Å; Cα contacts (8 Å, |Δi|>4): 472; chains: 1; bounding box: 58×53×74 Å

Organism: NCBI:txid1544741

Secondary structure (DSSP, 8-state):
-HHHHHHHHHHHHHHHHS-EEEEE--SHHHHHHHTTSTT-----HHHHHHHHHHHHHHHHHTT--EEEEE--HHHHHHHHHHTT--TTSHHHHHHHHHHTT-TTTPEEP-S--HHHHHHHHHHHHHHHHHHHHHHHHHHH-TTHHHHHHHHHHHHHHHHHHT-SEEEEEEEEEEETTEEEEEEEEEEESSSSPEE-HHHHHHHHHHHHHHHHTT--EEEEEEEE-STTPPEEEEEEEEETTEEEEPPHHHHHHHHTB-TTT-PBPPPPTTEEE-----SS------

Solvent-accessible surface area (backbone atoms only — not comparable to full-atom values): 15161 Å² total; per-residue (Å²): 120,69,72,64,52,55,50,52,54,51,54,55,51,53,52,33,75,43,74,43,56,48,48,40,65,83,46,68,67,49,46,58,58,50,51,74,28,81,71,47,82,62,90,49,67,70,60,47,49,51,52,50,42,52,48,52,52,53,44,44,77,69,55,34,44,42,30,30,16,56,44,53,62,66,61,48,52,52,50,21,62,76,68,73,44,60,75,60,37,73,65,44,56,54,51,49,21,57,58,47,47,42,87,74,16,38,39,75,65,84,80,70,55,60,71,58,47,48,53,49,15,51,55,15,43,53,51,35,56,42,42,58,52,20,49,52,48,24,76,73,26,94,47,15,67,63,27,37,54,53,35,44,52,32,51,52,46,46,60,69,68,65,56,68,25,45,33,48,32,42,37,38,14,20,49,95,85,42,80,38,75,33,59,34,59,38,38,21,71,102,56,80,69,46,63,54,65,70,35,49,52,43,38,29,37,35,50,11,18,6,42,42,62,74,45,33,38,33,38,36,41,36,39,38,71,52,92,91,54,60,32,38,36,30,22,29,39,40,52,96,74,38,66,43,48,27,47,37,66,56,32,43,51,59,72,22,32,37,92,88,79,66,45,80,42,82,77,68,86,63,58,43,60,33,49,33,64,80,46,62,82,74,81,75,84,124

Foldseek 3Di:
DVVVVVVVVVVLVVQQVDEAEDADALDPVQVVLLVVQPLSPDDDRVVRLVVVLVVQVVCVVSNHFYKYAHDGVVVLVVQCVVVVHDSSDPVSVRVVRVVRCPPQQIDTDPNDHSVVRSVVNVVSVLLVVLLVLLVVLLVPFPCSVVLLVQLLLLVVLQLVPVDAAWKWKKKWAAAVNDIHIAIWIWHHDPDDIDTDPSSSSSRSSRLSSRLRRVRWMKMKMWGDRDPPAQIEIWIFIQDNSDTHKDAQVRQQQVQQADPPPRDGHDDDPRYRRHIDDDSDDPPDPD

Nearest PDB structures (foldseek):
  2v42-assembly1_B  TM=4.023E-01  e=1.754E+00  Escherichia coli BL21(DE3)
  3m4w-assembly1_C  TM=3.589E-01  e=1.561E+00  Escherichia coli K-12
  2v42-assembly1_A  TM=4.027E-01  e=2.351E+00  Escherichia coli BL21(DE3)
  7m4s-assembly1_A  TM=2.898E-01  e=1.860E+00  Nostoc sp. PCC 7120 = FACHB-418
  2v43-assembly1_B  TM=3.086E-01  e=3.542E+00  Escherichia coli BL21(DE3)